Protein AF-A0A4S5CHT5-F1 (afdb_monomer_lite)

Secondary structure (DSSP, 8-state):
---HHHHHHHHHH-TTS-HHHHHHHHHHHHHT--HHHHHHHHHHHTTT-HHHHHHHHHHHHHHHHTT-GGGGHHHHHHHHHHHHHS-HHHHHHHHHHHHHHGGGS-HHHHHHHHHHHHT-S-HHHHHHHHHHHHHS--GGGHHHHHHHHHHH--HHHHHHHHHHS-HHHHHHHHHHHHHH---HHHHHHHHHHHHHH-GGGHHHHHHH-HHHHHHHHHHTTPPPP---TT-HHHHHHT-S-HHHHHHHHHHTT-HHHHHHHTTGGG----------

Structure (mmCIF, N/CA/C/O backbone):
data_AF-A0A4S5CHT5-F1
#
_entry.id   AF-A0A4S5CHT5-F1
#
loop_
_atom_site.group_PDB
_atom_site.id
_atom_site.type_symbol
_atom_site.label_atom_id
_atom_site.label_alt_id
_atom_site.label_comp_id
_atom_site.label_asym_id
_atom_site.label_entity_id
_atom_site.label_seq_id
_atom_site.pdbx_PDB_ins_code
_atom_site.Cartn_x
_atom_site.Cartn_y
_atom_site.Cartn_z
_atom_site.occupancy
_atom_site.B_iso_or_equiv
_atom_site.auth_seq_id
_atom_site.auth_comp_id
_atom_site.auth_asym_id
_atom_site.auth_atom_id
_atom_site.pdbx_PDB_model_num
ATOM 1 N N . MET A 1 1 ? -22.263 -9.270 38.860 1.00 54.34 1 MET A N 1
ATOM 2 C CA . MET A 1 1 ? -21.269 -9.683 37.845 1.00 54.34 1 MET A CA 1
ATOM 3 C C . MET A 1 1 ? -20.496 -8.426 37.485 1.00 54.34 1 MET A C 1
ATOM 5 O O . MET A 1 1 ? -21.146 -7.458 37.125 1.00 54.34 1 MET A O 1
ATOM 9 N N . VAL A 1 2 ? -19.182 -8.378 37.712 1.00 71.25 2 VAL A N 1
ATOM 10 C CA . VAL A 1 2 ? -18.379 -7.168 37.447 1.00 71.25 2 VAL A CA 1
ATOM 11 C C . VAL A 1 2 ? -18.286 -6.967 35.932 1.00 71.25 2 VAL A C 1
ATOM 13 O O . VAL A 1 2 ? -17.933 -7.920 35.232 1.00 71.25 2 VAL A O 1
ATOM 16 N N . ASP A 1 3 ? -18.619 -5.777 35.416 1.00 91.12 3 ASP A N 1
ATOM 17 C CA . ASP A 1 3 ? -18.364 -5.460 34.005 1.00 91.12 3 ASP A CA 1
ATOM 18 C C . ASP A 1 3 ? -16.841 -5.464 33.794 1.00 91.12 3 ASP A C 1
ATOM 20 O O . ASP A 1 3 ? -16.099 -4.683 34.392 1.00 91.12 3 ASP A O 1
ATOM 24 N N . LYS A 1 4 ? -16.363 -6.395 32.959 1.00 93.75 4 LYS A N 1
ATOM 25 C CA . LYS A 1 4 ? -14.933 -6.586 32.684 1.00 93.75 4 LYS A CA 1
ATOM 26 C C . LYS A 1 4 ? -14.280 -5.309 32.146 1.00 93.75 4 LYS A C 1
ATOM 28 O O . LYS A 1 4 ? -13.104 -5.079 32.406 1.00 93.75 4 LYS A O 1
ATOM 33 N N . ILE A 1 5 ? -15.026 -4.497 31.393 1.00 94.06 5 ILE A N 1
ATOM 34 C CA . ILE A 1 5 ? -14.533 -3.238 30.822 1.00 94.06 5 ILE A CA 1
ATOM 35 C C . ILE A 1 5 ? -14.349 -2.209 31.927 1.00 94.06 5 ILE A C 1
ATOM 37 O O . ILE A 1 5 ? -13.276 -1.625 32.034 1.00 94.06 5 ILE A O 1
ATOM 41 N N . GLU A 1 6 ? -15.365 -2.034 32.769 1.00 94.12 6 GLU A N 1
ATOM 42 C CA . GLU A 1 6 ? -15.324 -1.102 33.897 1.00 94.12 6 GLU A CA 1
ATOM 43 C C . GLU A 1 6 ? -14.165 -1.434 34.842 1.00 94.12 6 GLU A C 1
ATOM 45 O O . GLU A 1 6 ? -13.399 -0.554 35.222 1.00 94.12 6 GLU A O 1
ATOM 50 N N . PHE A 1 7 ? -13.947 -2.721 35.125 1.00 94.88 7 PHE A N 1
ATOM 51 C CA . PHE A 1 7 ? -12.808 -3.158 35.928 1.00 94.88 7 PHE A CA 1
ATOM 52 C C . PHE A 1 7 ? -11.454 -2.760 35.316 1.00 94.88 7 PHE A C 1
ATOM 54 O O . PHE A 1 7 ? -10.576 -2.271 36.026 1.00 94.88 7 PHE A O 1
ATOM 61 N N . ILE A 1 8 ? -11.271 -2.947 34.002 1.00 95.12 8 ILE A N 1
ATOM 62 C CA . ILE A 1 8 ? -10.028 -2.571 33.308 1.00 95.12 8 ILE A CA 1
ATOM 63 C C . ILE A 1 8 ? -9.811 -1.053 33.352 1.00 95.12 8 ILE A C 1
ATOM 65 O O . ILE A 1 8 ? -8.678 -0.610 33.551 1.00 95.12 8 ILE A O 1
ATOM 69 N N . LEU A 1 9 ? -10.873 -0.262 33.179 1.00 93.94 9 LEU A N 1
ATOM 70 C CA . LEU A 1 9 ? -10.801 1.199 33.235 1.00 93.94 9 LEU A CA 1
ATOM 71 C C . LEU A 1 9 ? -10.455 1.686 34.650 1.00 93.94 9 LEU A C 1
ATOM 73 O O . LEU A 1 9 ? -9.518 2.464 34.803 1.00 93.94 9 LEU A O 1
ATOM 77 N N . ASN A 1 10 ? -11.094 1.133 35.682 1.00 93.00 10 ASN A N 1
ATOM 78 C CA . ASN A 1 10 ? -10.791 1.466 37.077 1.00 93.00 10 ASN A CA 1
ATOM 79 C C . ASN A 1 10 ? -9.342 1.106 37.445 1.00 93.00 10 ASN A C 1
ATOM 81 O O . ASN A 1 10 ? -8.636 1.895 38.071 1.00 93.00 10 ASN A O 1
ATOM 85 N N . LEU A 1 11 ? -8.847 -0.056 36.997 1.00 91.62 11 LEU A N 1
ATOM 86 C CA . LEU A 1 11 ? -7.447 -0.440 37.203 1.00 91.62 11 LEU A CA 1
ATOM 87 C C . LEU A 1 11 ? -6.479 0.553 36.542 1.00 91.62 11 LEU A C 1
ATOM 89 O O . LEU A 1 11 ? -5.404 0.832 37.080 1.00 91.62 11 LEU A O 1
ATOM 93 N N . LEU A 1 12 ? -6.836 1.097 35.378 1.00 90.56 12 LEU A N 1
ATOM 94 C CA . LEU A 1 12 ? -6.019 2.084 34.677 1.00 90.56 12 LEU A CA 1
ATOM 95 C C . LEU A 1 12 ? -5.918 3.403 35.456 1.00 90.56 12 LEU A C 1
ATOM 97 O O . LEU A 1 12 ? -4.835 3.987 35.497 1.00 90.56 12 LEU A O 1
ATOM 101 N N . GLU A 1 13 ? -6.993 3.809 36.128 1.00 89.38 13 GLU A N 1
ATOM 102 C CA . GLU A 1 13 ? -7.079 5.041 36.925 1.00 89.38 13 GLU A CA 1
ATOM 103 C C . GLU A 1 13 ? -6.487 4.910 38.340 1.00 89.38 13 GLU A C 1
ATOM 105 O O . GLU A 1 13 ? -6.078 5.909 38.922 1.00 89.38 13 GLU A O 1
ATOM 110 N N . GLU A 1 14 ? -6.357 3.688 38.870 1.00 88.62 14 GLU A N 1
ATOM 111 C CA . GLU A 1 14 ? -5.890 3.426 40.242 1.00 88.62 14 GLU A CA 1
ATOM 112 C C . GLU A 1 14 ? -4.492 4.008 40.539 1.00 88.62 14 GLU A C 1
ATOM 114 O O . GLU A 1 14 ? -3.473 3.480 40.090 1.00 88.62 14 GLU A O 1
ATOM 119 N N . SER A 1 15 ? -4.398 5.085 41.314 1.00 83.94 15 SER A N 1
ATOM 120 C CA . SER A 1 15 ? -3.128 5.786 41.556 1.00 83.94 15 SER A CA 1
ATOM 121 C C . SER A 1 15 ? -2.139 4.994 42.418 1.00 83.94 15 SER A C 1
ATOM 123 O O . SER A 1 15 ? -0.944 5.289 42.403 1.00 83.94 15 SER A O 1
ATOM 125 N N . SER A 1 16 ? -2.610 3.960 43.122 1.00 83.44 16 SER A N 1
ATOM 126 C CA . SER A 1 16 ? -1.803 3.150 44.043 1.00 83.44 16 SER A CA 1
ATOM 127 C C . SER A 1 16 ? -0.738 2.281 43.355 1.00 83.44 16 SER A C 1
ATOM 129 O O . SER A 1 16 ? 0.187 1.809 44.015 1.00 83.44 16 SER A O 1
ATOM 131 N N . PHE A 1 17 ? -0.837 2.058 42.039 1.00 79.88 17 PHE A N 1
ATOM 132 C CA . PHE A 1 17 ? 0.124 1.254 41.275 1.00 79.88 17 PHE A CA 1
ATOM 133 C C . PHE A 1 17 ? 0.846 2.089 40.214 1.00 79.88 17 PHE A C 1
ATOM 135 O O . PHE A 1 17 ? 0.218 2.857 39.483 1.00 79.88 17 PHE A O 1
ATOM 142 N N . SER A 1 18 ? 2.156 1.867 40.049 1.00 84.56 18 SER A N 1
ATOM 143 C CA . SER A 1 18 ? 2.898 2.431 38.913 1.00 84.56 18 SER A CA 1
ATOM 144 C C . SER A 1 18 ? 2.400 1.850 37.584 1.00 84.56 18 SER A C 1
ATOM 146 O O . SER A 1 18 ? 1.857 0.742 37.530 1.00 84.56 18 SER A O 1
ATOM 148 N N . VAL A 1 19 ? 2.621 2.572 36.482 1.00 81.00 19 VAL A N 1
ATOM 149 C CA . VAL A 1 19 ? 2.243 2.107 35.137 1.00 81.00 19 VAL A CA 1
ATOM 150 C C . VAL A 1 19 ? 2.938 0.785 34.789 1.00 81.00 19 VAL A C 1
ATOM 152 O O . VAL A 1 19 ? 2.286 -0.107 34.239 1.00 81.00 19 VAL A O 1
ATOM 155 N N . GLU A 1 20 ? 4.219 0.610 35.147 1.00 83.25 20 GLU A N 1
ATOM 156 C CA . GLU A 1 20 ? 4.931 -0.652 34.899 1.00 83.25 20 GLU A CA 1
ATOM 157 C C . GLU A 1 20 ? 4.299 -1.811 35.669 1.00 83.25 20 GLU A C 1
ATOM 159 O O . GLU A 1 20 ? 4.135 -2.902 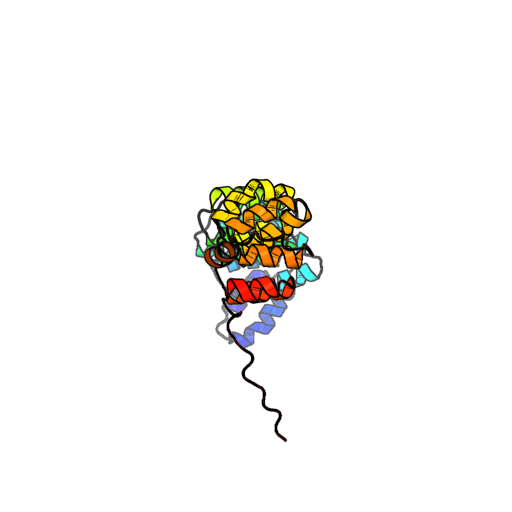35.123 1.00 83.25 20 GLU A O 1
ATOM 164 N N . SER A 1 21 ? 3.878 -1.554 36.909 1.00 88.00 21 SER A N 1
ATOM 165 C CA . SER A 1 21 ? 3.263 -2.558 37.778 1.00 88.00 21 SER A CA 1
ATOM 166 C C . SER A 1 21 ? 1.893 -3.005 37.259 1.00 88.00 21 SER A C 1
ATOM 168 O O . SER A 1 21 ? 1.540 -4.175 37.377 1.00 88.00 21 SER A O 1
ATOM 170 N N . LYS A 1 22 ? 1.130 -2.104 36.626 1.00 89.06 22 LYS A N 1
ATOM 171 C CA . LYS A 1 22 ? -0.179 -2.420 36.023 1.00 89.06 22 LYS A CA 1
ATOM 172 C C . LYS A 1 22 ? -0.075 -3.182 34.703 1.00 89.06 22 LYS A C 1
ATOM 174 O O . LYS A 1 22 ? -1.020 -3.872 34.318 1.00 89.06 22 LYS A O 1
ATOM 179 N N . ALA A 1 23 ? 1.033 -3.046 33.975 1.00 89.00 23 ALA A N 1
ATOM 180 C CA . ALA A 1 23 ? 1.145 -3.538 32.603 1.00 89.00 23 ALA A CA 1
ATOM 181 C C . ALA A 1 23 ? 0.881 -5.053 32.443 1.00 89.00 23 ALA A C 1
ATOM 183 O O . ALA A 1 23 ? 0.140 -5.409 31.520 1.00 89.00 23 ALA A O 1
ATOM 184 N N . PRO A 1 24 ? 1.407 -5.954 33.301 1.00 93.50 24 PRO A N 1
ATOM 185 C CA . PRO A 1 24 ? 1.115 -7.386 33.207 1.00 93.50 24 PRO A CA 1
ATOM 186 C C . PRO A 1 24 ? -0.367 -7.698 33.432 1.00 93.50 24 PRO A C 1
ATOM 188 O O . PRO A 1 24 ? -0.948 -8.476 32.676 1.00 93.50 24 PRO A O 1
ATOM 191 N N . PHE A 1 25 ? -0.995 -7.041 34.412 1.00 94.06 25 PHE A N 1
ATOM 192 C CA . PHE A 1 25 ? -2.414 -7.219 34.721 1.00 94.06 25 PHE A CA 1
ATOM 193 C C . PHE A 1 25 ? -3.301 -6.754 33.569 1.00 94.06 25 PHE A C 1
ATOM 195 O O . PHE A 1 25 ? -4.159 -7.506 33.117 1.00 94.06 25 PHE A O 1
ATOM 202 N N . LEU A 1 26 ? -3.055 -5.555 33.032 1.00 95.06 26 LEU A N 1
ATOM 203 C CA . LEU A 1 26 ? -3.811 -5.032 31.892 1.00 95.06 26 LEU A CA 1
ATOM 204 C C . LEU A 1 26 ? -3.701 -5.958 30.678 1.00 95.06 26 LEU A C 1
ATOM 206 O O . LEU A 1 26 ? -4.714 -6.278 30.062 1.00 95.06 26 LEU A O 1
ATOM 210 N N . ARG A 1 27 ? -2.495 -6.447 30.360 1.00 95.25 27 ARG A N 1
ATOM 211 C CA . ARG A 1 27 ? -2.297 -7.414 29.268 1.00 95.25 27 ARG A CA 1
ATOM 212 C C . ARG A 1 27 ? -3.063 -8.711 29.506 1.00 95.25 27 ARG A C 1
ATOM 214 O O . ARG A 1 27 ? -3.693 -9.199 28.574 1.00 95.25 27 ARG A O 1
ATOM 221 N N . ALA A 1 28 ? -3.031 -9.249 30.723 1.00 96.31 28 ALA A N 1
ATOM 222 C CA . ALA A 1 28 ? -3.744 -10.476 31.066 1.00 96.31 28 ALA A CA 1
ATOM 223 C C . ALA A 1 28 ? -5.267 -10.297 30.971 1.00 96.31 28 ALA A C 1
ATOM 225 O O . ALA A 1 28 ? -5.944 -11.107 30.340 1.00 96.31 28 ALA A O 1
ATOM 226 N N . PHE A 1 29 ? -5.809 -9.211 31.531 1.00 97.38 29 PHE A N 1
ATOM 227 C CA . PHE A 1 29 ? -7.247 -8.949 31.507 1.00 97.38 29 PHE A CA 1
ATOM 228 C C . PHE A 1 29 ? -7.763 -8.662 30.099 1.00 97.38 29 PHE A C 1
ATOM 230 O O . PHE A 1 29 ? -8.763 -9.254 29.702 1.00 97.38 29 PHE A O 1
ATOM 237 N N . ILE A 1 30 ? -7.058 -7.836 29.317 1.00 97.69 30 ILE A N 1
ATOM 238 C CA . ILE A 1 30 ? -7.378 -7.602 27.899 1.00 97.69 30 ILE A CA 1
ATOM 239 C C . ILE A 1 30 ? -7.248 -8.912 27.106 1.00 97.69 30 ILE A C 1
ATOM 241 O O . ILE A 1 30 ? -8.100 -9.225 26.279 1.00 97.69 30 ILE A O 1
ATOM 245 N N . GLY A 1 31 ? -6.225 -9.719 27.400 1.00 96.56 31 GLY A N 1
ATOM 246 C CA . GLY A 1 31 ? -6.009 -11.040 26.809 1.00 96.56 31 GLY A CA 1
ATOM 247 C C . GLY A 1 31 ? -7.161 -12.024 27.031 1.00 96.56 31 GLY A C 1
ATOM 248 O O . GLY A 1 31 ? -7.417 -12.868 26.177 1.00 96.56 31 GLY A O 1
ATOM 249 N N . ALA A 1 32 ? -7.893 -11.889 28.136 1.00 96.31 32 ALA A N 1
ATOM 250 C CA . ALA A 1 32 ? -9.031 -12.738 28.482 1.00 96.31 32 ALA A CA 1
ATOM 251 C C . ALA A 1 32 ? -10.385 -12.228 27.942 1.00 96.31 32 ALA A C 1
ATOM 253 O O . ALA A 1 32 ? -11.423 -12.851 28.193 1.00 96.31 32 ALA A O 1
ATOM 254 N N . LEU A 1 33 ? -10.413 -11.090 27.239 1.00 97.19 33 LEU A N 1
ATOM 255 C CA . LEU A 1 33 ? -11.640 -10.567 26.644 1.00 97.19 33 LEU A CA 1
ATOM 256 C C . LEU A 1 33 ? -12.025 -11.349 25.383 1.00 97.19 33 LEU A C 1
ATOM 258 O O . LEU A 1 33 ? -11.188 -11.688 24.543 1.00 97.19 33 LEU A O 1
ATOM 262 N N . ASP A 1 34 ? -13.329 -11.578 25.234 1.00 95.50 34 ASP A N 1
ATOM 263 C CA . ASP A 1 34 ? -13.926 -11.979 23.961 1.00 95.50 34 ASP A CA 1
ATOM 264 C C . ASP A 1 34 ? -13.895 -10.819 22.943 1.00 95.50 34 ASP A C 1
ATOM 266 O O . ASP A 1 34 ? -13.576 -9.669 23.275 1.00 95.50 34 ASP A O 1
ATOM 270 N N . ALA A 1 35 ? -14.237 -11.110 21.685 1.00 95.81 35 ALA A N 1
ATOM 271 C CA . ALA A 1 35 ? -14.222 -10.118 20.612 1.00 95.81 35 ALA A CA 1
ATOM 272 C C . ALA A 1 35 ? -15.181 -8.940 20.871 1.00 95.81 35 ALA A C 1
ATOM 274 O O . ALA A 1 35 ? -14.851 -7.800 20.542 1.00 95.81 35 ALA A O 1
ATOM 275 N N . SER A 1 36 ? -16.332 -9.180 21.507 1.00 95.94 36 SER A N 1
ATOM 276 C CA . SER A 1 36 ? -17.335 -8.145 21.795 1.00 95.94 36 SER A CA 1
ATOM 277 C C . SER A 1 36 ? -16.817 -7.134 22.821 1.00 95.94 36 SER A C 1
ATOM 279 O O . SER A 1 36 ? -16.828 -5.923 22.585 1.00 95.94 36 SER A O 1
ATOM 281 N N . ASN A 1 37 ? -16.277 -7.620 23.938 1.00 96.88 37 ASN A N 1
ATOM 282 C CA . ASN A 1 37 ? -15.711 -6.780 24.986 1.00 96.88 37 ASN A CA 1
ATOM 283 C C . ASN A 1 37 ? -14.419 -6.092 24.531 1.00 96.88 37 ASN A C 1
ATOM 285 O O . ASN A 1 37 ? -14.240 -4.906 24.804 1.00 96.88 37 ASN A O 1
ATOM 289 N N . THR A 1 38 ? -13.573 -6.788 23.764 1.00 97.50 38 THR A N 1
ATOM 290 C CA . THR A 1 38 ? -12.404 -6.187 23.100 1.00 97.50 38 THR A CA 1
ATOM 291 C C . THR A 1 38 ? -12.827 -5.021 22.199 1.00 97.50 38 THR A C 1
ATOM 293 O O . THR A 1 38 ? -12.245 -3.940 22.270 1.00 97.50 38 THR A O 1
ATOM 296 N N . SER A 1 39 ? -13.889 -5.201 21.406 1.00 97.44 39 SER A N 1
ATOM 297 C CA . SER A 1 39 ? -14.419 -4.169 20.505 1.00 97.44 39 SER A CA 1
ATOM 298 C C . SER A 1 39 ? -14.954 -2.950 21.256 1.00 97.44 39 SER A C 1
ATOM 300 O O . SER A 1 39 ? -14.611 -1.816 20.922 1.00 97.44 39 SER A O 1
ATOM 302 N N . ARG A 1 40 ? -15.766 -3.169 22.299 1.00 96.62 40 ARG A N 1
ATOM 303 C CA . ARG A 1 40 ? -16.300 -2.095 23.156 1.00 96.62 40 ARG A CA 1
ATOM 304 C C . ARG A 1 40 ? -15.174 -1.295 23.815 1.00 96.62 40 ARG A C 1
ATOM 306 O O . ARG A 1 40 ? -15.198 -0.065 23.779 1.00 96.62 40 ARG A O 1
ATOM 313 N N . LEU A 1 41 ? -14.181 -1.987 24.374 1.00 96.81 41 LEU A N 1
ATOM 314 C CA . LEU A 1 41 ? -13.040 -1.351 25.026 1.00 96.81 41 LEU A CA 1
ATOM 315 C C . LEU A 1 41 ? -12.187 -0.563 24.018 1.00 96.81 41 LEU A C 1
ATOM 317 O O . LEU A 1 41 ? -11.766 0.555 24.322 1.00 96.81 41 LEU A O 1
ATOM 321 N N . LEU A 1 42 ? -11.988 -1.085 22.799 1.00 97.62 42 LEU A N 1
ATOM 322 C CA . LEU A 1 42 ? -11.256 -0.361 21.758 1.00 97.62 42 LEU A CA 1
ATOM 323 C C . LEU A 1 42 ? -11.957 0.944 21.394 1.00 97.62 42 LEU A C 1
ATOM 325 O O . LEU A 1 42 ? -11.309 1.988 21.392 1.00 97.62 42 LEU A O 1
ATOM 329 N N . ILE A 1 43 ? -13.268 0.894 21.133 1.00 97.00 43 ILE A N 1
ATOM 330 C CA . ILE A 1 43 ? -14.078 2.074 20.793 1.00 97.00 43 ILE A CA 1
ATOM 331 C C . ILE A 1 43 ? -13.947 3.142 21.878 1.00 97.00 43 ILE A C 1
ATOM 333 O O . ILE A 1 43 ? -13.705 4.305 21.559 1.00 97.00 43 ILE A O 1
ATOM 337 N N . HIS A 1 44 ? -14.034 2.746 23.151 1.00 94.62 44 HIS A N 1
ATOM 338 C CA . HIS A 1 44 ? -13.807 3.662 24.264 1.00 94.62 44 HIS A CA 1
ATOM 339 C C . HIS A 1 44 ? -12.395 4.269 24.207 1.00 94.62 44 HIS A C 1
ATOM 341 O O . HIS A 1 44 ? -12.239 5.484 24.292 1.00 94.62 44 HIS A O 1
ATOM 347 N N . SER A 1 45 ? -11.355 3.465 23.979 1.00 95.50 45 SER A N 1
ATOM 348 C CA . SER A 1 45 ? -9.965 3.943 23.985 1.00 95.50 45 SER A CA 1
ATOM 349 C C . SER A 1 45 ? -9.606 4.931 22.861 1.00 95.50 45 SER A C 1
ATOM 351 O O . SER A 1 45 ? -8.647 5.692 23.019 1.00 95.50 45 SER A O 1
ATOM 353 N N . ILE A 1 46 ? -10.354 4.965 21.743 1.00 96.06 46 ILE A N 1
ATOM 354 C CA . ILE A 1 46 ? -10.028 5.794 20.564 1.00 96.06 46 ILE A CA 1
ATOM 355 C C . ILE A 1 46 ? -9.831 7.270 20.934 1.00 96.06 46 ILE A C 1
ATOM 357 O O . ILE A 1 46 ? -8.866 7.885 20.477 1.00 96.06 46 ILE A O 1
ATOM 361 N N . SER A 1 47 ? -10.698 7.814 21.789 1.00 91.50 47 SER A N 1
ATOM 362 C CA . SER A 1 47 ? -10.676 9.233 22.169 1.00 91.50 47 SER A CA 1
ATOM 363 C C . SER A 1 47 ? -9.959 9.524 23.490 1.00 91.50 47 SER A C 1
ATOM 365 O O . SER A 1 47 ? -9.797 10.693 23.823 1.00 91.50 47 SER A O 1
ATOM 367 N N . HIS A 1 48 ? -9.540 8.499 24.241 1.00 89.12 48 HIS A N 1
ATOM 368 C CA . HIS A 1 48 ? -9.171 8.671 25.652 1.00 89.12 48 HIS A CA 1
ATOM 369 C C . HIS A 1 48 ? -7.741 8.244 25.979 1.00 89.12 48 HIS A C 1
ATOM 371 O O . HIS A 1 48 ? -7.059 8.942 26.724 1.00 89.12 48 HIS A O 1
ATOM 377 N N . ASN A 1 49 ? -7.265 7.105 25.460 1.00 91.19 49 ASN A N 1
ATOM 378 C CA . ASN A 1 49 ? -6.020 6.526 25.966 1.00 91.19 49 ASN A CA 1
ATOM 379 C C . ASN A 1 49 ? -5.242 5.739 24.898 1.00 91.19 49 ASN A C 1
ATOM 381 O O . ASN A 1 49 ? -5.656 4.660 24.473 1.00 91.19 49 ASN A O 1
ATOM 385 N N . LEU A 1 50 ? -4.085 6.280 24.490 1.00 92.06 50 LEU A N 1
ATOM 386 C CA . LEU A 1 50 ? -3.188 5.659 23.506 1.00 92.06 50 LEU A CA 1
ATOM 387 C C . LEU A 1 50 ? -2.592 4.339 24.016 1.00 92.06 50 LEU A C 1
ATOM 389 O O . LEU A 1 50 ? -2.584 3.359 23.280 1.00 92.06 50 LEU A O 1
ATOM 393 N N . TYR A 1 51 ? -2.140 4.295 25.270 1.00 91.94 51 TYR A N 1
ATOM 394 C CA . TYR A 1 51 ? -1.514 3.101 25.842 1.00 91.94 51 TYR A CA 1
ATOM 395 C C . TYR A 1 51 ? -2.485 1.916 25.884 1.00 91.94 51 TYR A C 1
ATOM 397 O O . TYR A 1 51 ? -2.158 0.814 25.446 1.00 91.94 51 TYR A O 1
ATOM 405 N N . LEU A 1 52 ? -3.712 2.157 26.351 1.00 94.44 52 LEU A N 1
ATOM 406 C CA . LEU A 1 52 ? -4.775 1.160 26.369 1.00 94.44 52 LEU A CA 1
ATOM 407 C C . LEU A 1 52 ? -5.099 0.676 24.949 1.00 94.44 52 LEU A C 1
ATOM 409 O O . LEU A 1 52 ? -5.189 -0.528 24.715 1.00 94.44 52 LEU A O 1
ATOM 413 N N . ARG A 1 53 ? -5.214 1.602 23.990 1.00 95.88 53 ARG A N 1
ATOM 414 C CA . ARG A 1 53 ? -5.452 1.275 22.581 1.00 95.88 53 ARG A CA 1
ATOM 415 C C . ARG A 1 53 ? -4.364 0.367 22.005 1.00 95.88 53 ARG A C 1
ATOM 417 O O . ARG A 1 53 ? -4.693 -0.594 21.316 1.00 95.88 53 ARG A O 1
ATOM 424 N N . ASP A 1 54 ? -3.096 0.625 22.312 1.00 94.94 54 ASP A N 1
ATOM 425 C CA . ASP A 1 54 ? -1.982 -0.202 21.840 1.00 94.94 54 ASP A CA 1
ATOM 426 C C . ASP A 1 54 ? -2.043 -1.628 22.403 1.00 94.94 54 ASP A C 1
ATOM 428 O O . ASP A 1 54 ? -1.812 -2.593 21.672 1.00 94.94 54 ASP A O 1
ATOM 432 N N . LEU A 1 55 ? -2.405 -1.790 23.681 1.00 95.75 55 LEU A N 1
ATOM 433 C CA . LEU A 1 55 ? -2.602 -3.115 24.278 1.00 95.75 55 LEU A CA 1
ATOM 434 C C . LEU A 1 55 ? -3.750 -3.881 23.606 1.00 95.75 55 LEU A C 1
ATOM 436 O O . LEU A 1 55 ? -3.625 -5.080 23.355 1.00 95.75 55 LEU A O 1
ATOM 440 N N . ILE A 1 56 ? -4.847 -3.193 23.289 1.00 97.38 56 ILE A N 1
ATOM 441 C CA . ILE A 1 56 ? -6.016 -3.800 22.643 1.00 97.38 56 ILE A CA 1
ATOM 442 C C . ILE A 1 56 ? -5.715 -4.169 21.189 1.00 97.38 56 ILE A C 1
ATOM 444 O O . ILE A 1 56 ? -6.043 -5.276 20.768 1.00 97.38 56 ILE A O 1
ATOM 448 N N . ASN A 1 57 ? -5.043 -3.294 20.436 1.00 97.06 57 ASN A N 1
ATOM 449 C CA . ASN A 1 57 ? -4.624 -3.590 19.064 1.00 97.06 57 ASN A CA 1
ATOM 450 C C . ASN A 1 57 ? -3.726 -4.839 19.021 1.00 97.06 57 ASN A C 1
ATOM 452 O O . ASN A 1 57 ? -3.944 -5.706 18.183 1.00 97.06 57 ASN A O 1
ATOM 456 N N . ARG A 1 58 ? -2.792 -5.000 19.973 1.00 96.19 58 ARG A N 1
ATOM 457 C CA . ARG A 1 58 ? -1.975 -6.226 20.079 1.00 96.19 58 ARG A CA 1
ATOM 458 C C . ARG A 1 58 ? -2.815 -7.474 20.339 1.00 96.19 58 ARG A C 1
ATOM 460 O O . ARG A 1 58 ? -2.542 -8.520 19.762 1.00 96.19 58 ARG A O 1
ATOM 467 N N . LYS A 1 59 ? -3.838 -7.391 21.197 1.00 96.00 59 LYS A N 1
ATOM 468 C CA . LYS A 1 59 ? -4.771 -8.512 21.408 1.00 96.00 59 LYS A CA 1
ATOM 469 C C . LYS A 1 59 ? -5.495 -8.878 20.114 1.00 96.00 59 LYS A C 1
ATOM 471 O O . LYS A 1 59 ? -5.542 -10.052 19.769 1.00 96.00 59 LYS A O 1
ATOM 476 N N . ILE A 1 60 ? -5.984 -7.883 19.382 1.00 97.38 60 ILE A N 1
ATOM 477 C CA . ILE A 1 60 ? -6.627 -8.090 18.081 1.00 97.38 60 ILE A CA 1
ATOM 478 C C . ILE A 1 60 ? -5.667 -8.770 17.096 1.00 97.38 60 ILE A C 1
ATOM 480 O O . ILE A 1 60 ? -6.066 -9.717 16.429 1.00 97.38 60 ILE A O 1
ATOM 484 N N . GLU A 1 61 ? -4.396 -8.362 17.034 1.00 95.88 61 GLU A N 1
ATOM 485 C CA . GLU A 1 61 ? -3.395 -9.045 16.201 1.00 95.88 61 GLU A CA 1
ATOM 486 C C . GLU A 1 61 ? -3.221 -10.521 16.583 1.00 95.88 61 GLU A C 1
ATOM 488 O O . GLU A 1 61 ? -3.109 -11.371 15.698 1.00 95.88 61 GLU A O 1
ATOM 493 N N . PHE A 1 62 ? -3.197 -10.845 17.881 1.00 96.00 62 PHE A N 1
ATOM 494 C CA . PHE A 1 62 ? -3.156 -12.237 18.339 1.00 96.00 62 PHE A CA 1
ATOM 495 C C . PHE A 1 62 ? -4.415 -13.004 17.923 1.00 96.00 62 PHE A C 1
ATOM 497 O O . PHE A 1 62 ? -4.305 -14.103 17.392 1.00 96.00 62 PHE A O 1
ATOM 504 N N . ASP A 1 63 ? -5.600 -12.412 18.074 1.00 96.69 63 ASP A N 1
ATOM 505 C CA . ASP A 1 63 ? -6.850 -13.047 17.651 1.00 96.69 63 ASP A CA 1
ATOM 506 C C . ASP A 1 63 ? -6.908 -13.280 16.137 1.00 96.69 63 ASP A C 1
ATOM 508 O O . ASP A 1 63 ? -7.382 -14.324 15.691 1.00 96.69 63 ASP A O 1
ATOM 512 N N . ILE A 1 64 ? -6.400 -12.344 15.333 1.00 95.88 64 ILE A N 1
ATOM 513 C CA . ILE A 1 64 ? -6.295 -12.509 13.879 1.00 95.88 64 ILE A CA 1
ATOM 514 C C . ILE A 1 64 ? -5.367 -13.676 13.539 1.00 95.88 64 ILE A C 1
ATOM 516 O O . ILE A 1 64 ? -5.728 -14.507 12.705 1.00 95.88 64 ILE A O 1
ATOM 520 N N . LYS A 1 65 ? -4.207 -13.774 14.202 1.00 95.50 65 LYS A N 1
ATOM 521 C CA . LYS A 1 65 ? -3.271 -14.898 14.027 1.00 95.50 65 LYS A CA 1
ATOM 522 C C . LYS A 1 65 ? -3.893 -16.240 14.423 1.00 95.50 65 LYS A C 1
ATOM 524 O O . LYS A 1 65 ? -3.607 -17.242 13.779 1.00 95.50 65 LYS A O 1
ATOM 529 N N . ASP A 1 66 ? -4.796 -16.239 15.401 1.00 95.38 66 ASP A N 1
ATOM 530 C CA . ASP A 1 66 ? -5.595 -17.401 15.808 1.00 95.38 66 ASP A CA 1
ATOM 531 C C . ASP A 1 66 ? -6.792 -17.696 14.872 1.00 95.38 66 ASP A C 1
ATOM 533 O O . ASP A 1 66 ? -7.629 -18.545 15.184 1.00 95.38 66 ASP A O 1
ATOM 537 N N . GLY A 1 67 ? -6.941 -16.979 13.752 1.00 93.75 67 GLY A N 1
ATOM 538 C CA . GLY A 1 67 ? -8.037 -17.179 12.796 1.00 93.75 67 GLY A CA 1
ATOM 539 C C . GLY A 1 67 ? -9.377 -16.558 13.209 1.00 93.75 67 GLY A C 1
ATOM 540 O O . GLY A 1 67 ? -10.406 -16.847 12.600 1.00 93.75 67 GLY A O 1
ATOM 541 N N . LYS A 1 68 ? -9.399 -15.681 14.220 1.00 94.44 68 LYS A N 1
ATOM 542 C CA . LYS A 1 68 ? -10.618 -15.045 14.758 1.00 94.44 68 LYS A CA 1
ATOM 543 C C . LYS A 1 68 ? -10.909 -13.663 14.156 1.00 94.44 68 LYS A C 1
ATOM 545 O O . LYS A 1 68 ? -11.801 -12.966 14.634 1.00 94.44 68 LYS A O 1
ATOM 550 N N . GLY A 1 69 ? -10.188 -13.251 13.112 1.00 90.81 69 GLY A N 1
ATOM 551 C CA . GLY A 1 69 ? -10.283 -11.900 12.540 1.00 90.81 69 GLY A CA 1
ATOM 552 C C . GLY A 1 69 ? -11.692 -11.485 12.096 1.00 90.81 69 GLY A C 1
ATOM 553 O O . GLY A 1 69 ? -12.123 -10.369 12.377 1.00 90.81 69 GLY A O 1
ATOM 554 N N . LEU A 1 70 ? -12.469 -12.415 11.525 1.00 92.81 70 LEU A N 1
ATOM 555 C CA . LEU A 1 70 ? -13.848 -12.160 11.081 1.00 92.81 70 LEU A CA 1
ATOM 556 C C . LEU A 1 70 ? -14.807 -11.751 12.213 1.00 92.81 70 LEU A C 1
ATOM 558 O O . LEU A 1 70 ? -15.856 -11.167 11.941 1.00 92.81 70 LEU A O 1
ATOM 562 N N . LEU A 1 71 ? -14.461 -12.016 13.478 1.00 95.88 71 LEU A N 1
ATOM 563 C CA . LEU A 1 71 ? -15.258 -11.573 14.628 1.00 95.88 71 LEU A CA 1
ATOM 564 C C . LEU A 1 71 ? -15.243 -10.044 14.807 1.00 95.88 71 LEU A C 1
ATOM 566 O O . LEU A 1 71 ? -16.067 -9.512 15.549 1.00 95.88 71 LEU A O 1
ATOM 570 N N . TYR A 1 72 ? -14.336 -9.335 14.127 1.00 97.44 72 TYR A N 1
ATOM 571 C CA . TYR A 1 72 ? -14.145 -7.890 14.246 1.00 97.44 72 TYR A CA 1
ATOM 572 C C . TYR A 1 72 ? -14.720 -7.067 13.079 1.00 97.44 72 TYR A C 1
ATOM 574 O O . TYR A 1 72 ? -14.465 -5.868 12.993 1.00 97.44 72 TYR A O 1
ATOM 582 N N . GLU A 1 73 ? -15.543 -7.657 12.208 1.00 96.88 73 GLU A N 1
ATOM 583 C CA . GLU A 1 73 ? -16.211 -6.939 11.103 1.00 96.88 73 GLU A CA 1
ATOM 584 C C . GLU A 1 73 ? -17.064 -5.749 11.570 1.00 96.88 73 GLU A C 1
ATOM 586 O O . GLU A 1 73 ? -16.983 -4.636 11.039 1.00 96.88 73 GLU A O 1
ATOM 591 N N . ASP A 1 74 ? -17.868 -5.966 12.612 1.00 97.06 74 ASP A N 1
ATOM 592 C CA . ASP A 1 74 ? -18.705 -4.917 13.197 1.00 97.06 74 ASP A CA 1
ATOM 593 C C . ASP A 1 74 ? -17.848 -3.807 13.832 1.00 97.06 74 ASP A C 1
ATOM 595 O O . ASP A 1 74 ? -18.128 -2.616 13.676 1.00 97.06 74 ASP A O 1
ATOM 599 N N . LEU A 1 75 ? -16.735 -4.180 14.474 1.00 98.00 75 LEU A N 1
ATOM 600 C CA . LEU A 1 75 ? -15.767 -3.220 15.001 1.00 98.00 75 LEU A CA 1
ATOM 601 C C . LEU A 1 75 ? -15.147 -2.378 13.882 1.00 98.00 75 LEU A C 1
ATOM 603 O O . LEU A 1 75 ? -15.084 -1.157 14.016 1.00 98.00 75 LEU A O 1
ATOM 607 N N . ALA A 1 76 ? -14.724 -2.993 12.776 1.00 97.94 76 ALA A N 1
ATOM 608 C CA . ALA A 1 76 ? -14.166 -2.274 11.633 1.00 97.94 76 ALA A CA 1
ATOM 609 C C . ALA A 1 76 ? -15.166 -1.260 11.059 1.00 97.94 76 ALA A C 1
ATOM 611 O O . ALA A 1 76 ? -14.806 -0.109 10.803 1.00 97.94 76 ALA A O 1
ATOM 612 N N . SER A 1 77 ? -16.438 -1.648 10.950 1.00 97.25 77 SER A N 1
ATOM 613 C CA . SER A 1 77 ? -17.522 -0.763 10.509 1.00 97.25 77 SER A CA 1
ATOM 614 C C . SER A 1 77 ? -17.711 0.432 11.453 1.00 97.25 77 SER A C 1
ATOM 616 O O . SER A 1 77 ? -17.815 1.578 11.003 1.00 97.25 77 SER A O 1
ATOM 618 N N . LYS A 1 78 ? -17.676 0.197 12.770 1.00 98.00 78 LYS A N 1
ATOM 619 C CA . LYS A 1 78 ? -17.759 1.253 13.793 1.00 98.00 78 LYS A CA 1
ATOM 620 C C . LYS A 1 78 ? -16.547 2.185 13.767 1.00 98.00 78 LYS A C 1
ATOM 622 O O . LYS A 1 78 ? -16.718 3.400 13.815 1.00 98.00 78 LYS A O 1
ATOM 627 N N . LEU A 1 79 ? -15.334 1.649 13.636 1.00 98.31 79 LEU A N 1
ATOM 628 C CA . LEU A 1 79 ? -14.108 2.447 13.514 1.00 98.31 79 LEU A CA 1
ATOM 629 C C . LEU A 1 79 ? -14.114 3.302 12.244 1.00 98.31 79 LEU A C 1
ATOM 631 O O . LEU A 1 79 ? -13.751 4.476 12.299 1.00 98.31 79 LEU A O 1
ATOM 635 N N . LEU A 1 80 ? -14.572 2.751 11.117 1.00 98.12 80 LEU A N 1
ATOM 636 C CA . LEU A 1 80 ? -14.727 3.505 9.876 1.00 98.12 80 LEU A CA 1
ATOM 637 C C . LEU A 1 80 ? -15.754 4.634 10.034 1.00 98.12 80 LEU A C 1
ATOM 639 O O . LEU A 1 80 ? -15.521 5.745 9.558 1.00 98.12 80 LEU A O 1
ATOM 643 N N . HIS A 1 81 ? -16.869 4.383 10.725 1.00 97.94 81 HIS A N 1
ATOM 644 C CA . HIS A 1 81 ? -17.842 5.428 11.039 1.00 97.94 81 HIS A CA 1
ATOM 645 C C . HIS A 1 81 ? -17.225 6.540 11.901 1.00 97.94 81 HIS A C 1
ATOM 647 O O . HIS A 1 81 ? -17.345 7.711 11.547 1.00 97.94 81 HIS A O 1
ATOM 653 N N . ILE A 1 82 ? -16.492 6.187 12.965 1.00 97.69 82 ILE A N 1
ATOM 654 C CA . ILE A 1 82 ? -15.770 7.155 13.809 1.00 97.69 82 ILE A CA 1
ATOM 655 C C . ILE A 1 82 ? -14.790 7.978 12.963 1.00 97.69 82 ILE A C 1
ATOM 657 O O . ILE A 1 82 ? -14.746 9.201 13.095 1.00 97.69 82 ILE A O 1
ATOM 661 N N . ALA A 1 83 ? -14.042 7.338 12.060 1.00 97.38 83 ALA A N 1
ATOM 662 C CA . ALA A 1 83 ? -13.101 8.023 11.178 1.00 97.38 83 ALA A CA 1
ATOM 663 C C . ALA A 1 83 ? -13.776 9.026 10.226 1.00 97.38 83 ALA A C 1
ATOM 665 O O . ALA A 1 83 ? -13.185 10.063 9.923 1.00 97.38 83 ALA A O 1
ATOM 666 N N . LYS A 1 84 ? -15.009 8.744 9.786 1.00 96.50 84 LYS A N 1
ATOM 667 C CA . LYS A 1 84 ? -15.801 9.613 8.899 1.00 96.50 84 LYS A CA 1
ATOM 668 C C . LYS A 1 84 ? -16.378 10.838 9.608 1.00 96.50 84 LYS A C 1
ATOM 670 O O . LYS A 1 84 ? -16.472 11.895 8.995 1.00 96.50 84 LYS A O 1
ATOM 675 N N . THR A 1 85 ? -16.793 10.699 10.866 1.00 96.69 85 THR A N 1
ATOM 676 C CA . THR A 1 85 ? -17.595 11.722 11.564 1.00 96.69 85 THR A CA 1
ATOM 677 C C . THR A 1 85 ? -16.816 12.532 12.597 1.00 96.69 85 THR A C 1
ATOM 679 O O . THR A 1 85 ? -17.290 13.572 13.051 1.00 96.69 85 THR A O 1
ATOM 682 N N . SER A 1 86 ? -15.615 12.088 12.973 1.00 96.31 86 SER A N 1
ATOM 683 C CA . SER A 1 86 ? -14.844 12.706 14.054 1.00 96.31 86 SER A CA 1
ATOM 684 C C . SER A 1 86 ? -13.817 13.734 13.573 1.00 96.31 86 SER A C 1
ATOM 686 O O . SER A 1 86 ? -13.401 13.777 12.413 1.00 96.31 86 SER A O 1
ATOM 688 N N . LYS A 1 87 ? -13.331 14.551 14.518 1.00 95.25 87 LYS A N 1
ATOM 689 C CA . LYS A 1 87 ? -12.184 15.446 14.301 1.00 95.25 87 LYS A CA 1
ATOM 690 C C . LYS A 1 87 ? -10.925 14.648 13.942 1.00 95.25 87 LYS A C 1
ATOM 692 O O . LYS A 1 87 ? -10.790 13.480 14.301 1.00 95.25 87 LYS A O 1
ATOM 697 N N . TYR A 1 88 ? -9.975 15.313 13.283 1.00 93.88 88 TYR A N 1
ATOM 698 C CA . TYR A 1 88 ? -8.772 14.693 12.713 1.00 93.88 88 TYR A CA 1
ATOM 699 C C . TYR A 1 88 ? -8.020 13.742 13.664 1.00 93.88 88 TYR A C 1
ATOM 701 O O . TYR A 1 88 ? -7.712 12.624 13.266 1.00 93.88 88 TYR A O 1
ATOM 709 N N . SER A 1 89 ? -7.761 14.138 14.914 1.00 93.81 89 SER A N 1
ATOM 710 C CA . SER A 1 89 ? -7.002 13.324 15.881 1.00 93.81 89 SER A CA 1
ATOM 711 C C . SER A 1 89 ? -7.690 11.999 16.238 1.00 93.81 89 SER A C 1
ATOM 713 O O . SER A 1 89 ? -7.053 10.943 16.282 1.00 93.81 89 SER A O 1
ATOM 715 N N . VAL A 1 90 ? -9.004 12.047 16.455 1.00 96.44 90 VAL A N 1
ATOM 716 C CA . VAL A 1 90 ? -9.844 10.880 16.758 1.00 96.44 90 VAL A CA 1
ATOM 717 C C . VAL A 1 90 ? -9.974 9.998 15.519 1.00 96.44 90 VAL A C 1
ATOM 719 O O . VAL A 1 90 ? -9.802 8.784 15.605 1.00 96.44 90 VAL A O 1
ATOM 722 N N . ALA A 1 91 ? -10.188 10.607 14.349 1.00 96.69 91 ALA A N 1
ATOM 723 C CA . ALA A 1 91 ? -10.259 9.883 13.088 1.00 96.69 91 ALA A CA 1
ATOM 724 C C . ALA A 1 91 ? -8.951 9.135 12.790 1.00 96.69 91 ALA A C 1
ATOM 726 O O . ALA A 1 91 ? -8.978 7.950 12.470 1.00 96.69 91 ALA A O 1
ATOM 727 N N . LEU A 1 92 ? -7.800 9.786 12.976 1.00 95.12 92 LEU A N 1
ATOM 728 C CA . LEU A 1 92 ? -6.495 9.153 12.804 1.00 95.12 92 LEU A CA 1
ATOM 729 C C . LEU A 1 92 ? -6.292 7.985 13.780 1.00 95.12 92 LEU A C 1
ATOM 731 O O . LEU A 1 92 ? -5.799 6.934 13.380 1.00 95.12 92 LEU A O 1
ATOM 735 N N . SER A 1 93 ? -6.718 8.140 15.036 1.00 96.00 93 SER A N 1
ATOM 736 C CA . SER A 1 93 ? -6.658 7.066 16.036 1.00 96.00 93 SER A CA 1
ATOM 737 C C . SER A 1 93 ? -7.501 5.853 15.627 1.00 96.00 93 SER A C 1
ATOM 739 O O . SER A 1 93 ? -7.021 4.722 15.703 1.00 96.00 93 SER A O 1
ATOM 741 N N . ALA A 1 94 ? -8.719 6.080 15.123 1.00 97.56 94 ALA A N 1
ATOM 742 C CA . ALA A 1 94 ? -9.574 5.018 14.598 1.00 97.56 94 ALA A CA 1
ATOM 743 C C . ALA A 1 94 ? -8.944 4.322 13.381 1.00 97.56 94 ALA A C 1
ATOM 745 O O . ALA A 1 94 ? -8.952 3.096 13.305 1.00 97.56 94 ALA A O 1
ATOM 746 N N . LEU A 1 95 ? -8.337 5.082 12.462 1.00 96.56 95 LEU A N 1
ATOM 747 C CA . LEU A 1 95 ? -7.667 4.536 11.278 1.00 96.56 95 LEU A CA 1
ATOM 748 C C . LEU A 1 95 ? -6.427 3.703 11.610 1.00 96.56 95 LEU A C 1
ATOM 750 O O . LEU A 1 95 ? -6.157 2.711 10.932 1.00 96.56 95 LEU A O 1
ATOM 754 N N . ILE A 1 96 ? -5.668 4.082 12.641 1.00 95.06 96 ILE A N 1
ATOM 755 C CA . ILE A 1 96 ? -4.545 3.275 13.131 1.00 95.06 96 ILE A CA 1
ATOM 756 C C . ILE A 1 96 ? -5.059 1.903 13.566 1.00 95.06 96 ILE A C 1
ATOM 758 O O . ILE A 1 96 ? -4.576 0.900 13.051 1.00 95.06 96 ILE A O 1
ATOM 762 N N . SER A 1 97 ? -6.084 1.861 14.420 1.00 96.81 97 SER A N 1
ATOM 763 C CA . SER A 1 97 ? -6.715 0.610 14.856 1.00 96.81 97 SER A CA 1
ATOM 764 C C . SER A 1 97 ? -7.312 -0.197 13.701 1.00 96.81 97 SER A C 1
ATOM 766 O O . SER A 1 97 ? -7.119 -1.406 13.624 1.00 96.81 97 SER A O 1
ATOM 768 N N . LEU A 1 98 ? -7.963 0.471 12.749 1.00 97.00 98 LEU A N 1
ATOM 769 C CA . LEU A 1 98 ? -8.538 -0.167 11.565 1.00 97.00 98 LEU A CA 1
ATOM 770 C C . LEU A 1 98 ? -7.482 -0.857 10.685 1.00 97.00 98 LEU A C 1
ATOM 772 O O . LEU A 1 98 ? -7.778 -1.851 10.032 1.00 97.00 98 LEU A O 1
ATOM 776 N N . SER A 1 99 ? -6.242 -0.363 10.697 1.00 95.50 99 SER A N 1
ATOM 777 C CA . SER A 1 99 ? -5.147 -0.952 9.915 1.00 95.50 99 SER A CA 1
ATOM 778 C C . SER A 1 99 ? -4.760 -2.342 10.404 1.00 95.50 99 SER A C 1
ATOM 780 O O . SER A 1 99 ? -4.439 -3.192 9.586 1.00 95.50 99 SER A O 1
ATOM 782 N N . PHE A 1 100 ? -4.825 -2.582 11.718 1.00 94.19 100 PHE A N 1
ATOM 783 C CA . PHE A 1 100 ? -4.541 -3.898 12.300 1.00 94.19 100 PHE A CA 1
ATOM 784 C C . PHE A 1 100 ? -5.581 -4.941 11.892 1.00 94.19 100 PHE A C 1
ATOM 786 O O . PHE A 1 100 ? -5.266 -6.119 11.787 1.00 94.19 100 PHE A O 1
ATOM 793 N N . LEU A 1 101 ? -6.817 -4.501 11.648 1.00 96.25 101 LEU A N 1
ATOM 794 C CA . LEU A 1 101 ? -7.913 -5.366 11.228 1.00 96.25 101 LEU A CA 1
ATOM 795 C C . LEU A 1 101 ? -7.880 -5.658 9.728 1.00 96.25 101 LEU A C 1
ATOM 797 O O . LEU A 1 101 ? -8.305 -6.737 9.325 1.00 96.25 101 LEU A O 1
ATOM 801 N N . PHE A 1 102 ? -7.391 -4.711 8.920 1.00 96.81 102 PHE A N 1
ATOM 802 C CA . PHE A 1 102 ? -7.645 -4.620 7.482 1.00 96.81 102 PHE A CA 1
ATOM 803 C C . PHE A 1 102 ? -7.526 -5.948 6.726 1.00 96.81 102 PHE A C 1
ATOM 805 O O . PHE A 1 102 ? -8.481 -6.350 6.068 1.00 96.81 102 PHE A O 1
ATOM 812 N N . SER A 1 103 ? -6.400 -6.655 6.850 1.00 94.81 103 SER A N 1
ATOM 813 C CA . SER A 1 103 ? -6.128 -7.897 6.109 1.00 94.81 103 SER A CA 1
ATOM 814 C C . SER A 1 103 ? -7.031 -9.073 6.485 1.00 94.81 103 SER A C 1
ATOM 816 O O . SER A 1 103 ? -7.164 -10.012 5.707 1.00 94.81 103 SER A O 1
ATOM 818 N N . SER A 1 104 ? -7.663 -9.023 7.658 1.00 95.25 104 SER A N 1
ATOM 819 C CA . SER A 1 104 ? -8.546 -10.078 8.165 1.00 95.25 104 SER A CA 1
ATOM 820 C C . SER A 1 104 ? -10.028 -9.867 7.840 1.00 95.25 104 SER A C 1
ATOM 822 O O . SER A 1 104 ? -10.852 -10.737 8.125 1.00 95.25 104 SER A O 1
ATOM 824 N N . LEU A 1 105 ? -10.366 -8.708 7.271 1.00 96.56 105 LEU A N 1
ATOM 825 C CA . LEU A 1 105 ? -11.731 -8.338 6.913 1.00 96.56 105 LEU A CA 1
ATOM 826 C C . LEU A 1 105 ? -12.130 -8.926 5.556 1.00 96.56 105 LEU A C 1
ATOM 828 O O . LEU A 1 105 ? -11.300 -9.204 4.694 1.00 96.56 105 LEU A O 1
ATOM 832 N N . LYS A 1 106 ? -13.435 -9.041 5.340 1.00 96.38 106 LYS A N 1
ATOM 833 C CA . LYS A 1 106 ? -14.057 -9.341 4.057 1.00 96.38 106 LYS A CA 1
ATOM 834 C C . LYS A 1 106 ? -13.750 -8.235 3.056 1.00 96.38 106 LYS A C 1
ATOM 836 O O . LYS A 1 106 ? -13.758 -7.047 3.392 1.00 96.38 106 LYS A O 1
ATOM 841 N N . THR A 1 107 ? -13.627 -8.626 1.793 1.00 96.06 107 THR A N 1
ATOM 842 C CA . THR A 1 107 ? -13.306 -7.727 0.680 1.00 96.06 107 THR A CA 1
ATOM 843 C C . THR A 1 107 ? -14.239 -6.519 0.595 1.00 96.06 107 THR A C 1
ATOM 845 O O . THR A 1 107 ? -13.774 -5.398 0.437 1.00 96.06 107 THR A O 1
ATOM 848 N N . ASN A 1 108 ? -15.550 -6.690 0.803 1.00 96.38 108 ASN A N 1
ATOM 849 C CA . ASN A 1 108 ? -16.504 -5.568 0.783 1.00 96.38 108 ASN A CA 1
ATOM 85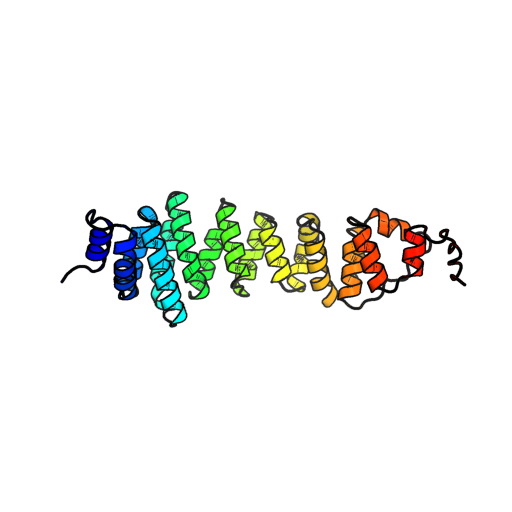0 C C . ASN A 1 108 ? -16.203 -4.504 1.855 1.00 96.38 108 ASN A C 1
ATOM 852 O O . ASN A 1 108 ? -16.344 -3.300 1.611 1.00 96.38 108 ASN A O 1
ATOM 856 N N . THR A 1 109 ? -15.769 -4.939 3.039 1.00 97.12 109 THR A N 1
ATOM 857 C CA . THR A 1 109 ? -15.373 -4.043 4.128 1.00 97.12 109 THR A CA 1
ATOM 858 C C . THR A 1 109 ? -14.046 -3.368 3.788 1.00 97.12 109 THR A C 1
ATOM 860 O O . THR A 1 109 ? -13.943 -2.147 3.902 1.00 97.12 109 THR A O 1
ATOM 863 N N . GLN A 1 110 ? -13.061 -4.117 3.280 1.00 98.00 110 GLN A N 1
ATOM 864 C CA . GLN A 1 110 ? -11.784 -3.566 2.805 1.00 98.00 110 GLN A CA 1
ATOM 865 C C . GLN A 1 110 ? -11.995 -2.489 1.732 1.00 98.00 110 GLN A C 1
ATOM 867 O O . GLN A 1 110 ? -11.484 -1.379 1.872 1.00 98.00 110 GLN A O 1
ATOM 872 N N . LEU A 1 111 ? -12.823 -2.764 0.721 1.00 98.06 111 LEU A N 1
ATOM 873 C CA . LEU A 1 111 ? -13.180 -1.820 -0.341 1.00 98.06 111 LEU A CA 1
ATOM 874 C C . LEU A 1 111 ? -13.828 -0.551 0.218 1.00 98.06 111 LEU A C 1
ATOM 876 O O . LEU A 1 111 ? -13.463 0.553 -0.179 1.00 98.06 111 LEU A O 1
ATOM 880 N N . SER A 1 112 ? -14.737 -0.685 1.186 1.00 97.88 112 SER A N 1
ATOM 881 C CA . SER A 1 112 ? -15.387 0.462 1.836 1.00 97.88 112 SER A CA 1
ATOM 882 C C . SER A 1 112 ? -14.392 1.356 2.586 1.00 97.88 112 SER A C 1
ATOM 884 O O . SER A 1 112 ? -14.531 2.583 2.589 1.00 97.88 112 SER A O 1
ATOM 886 N N . ILE A 1 113 ? -13.387 0.749 3.223 1.00 98.31 113 ILE A N 1
ATOM 887 C CA . ILE A 1 113 ? -12.307 1.457 3.918 1.00 98.31 113 ILE A CA 1
ATOM 888 C C . ILE A 1 113 ? -11.414 2.170 2.905 1.00 98.31 113 ILE A C 1
ATOM 890 O O . ILE A 1 113 ? -11.165 3.367 3.050 1.00 98.31 113 ILE A O 1
ATOM 894 N N . LEU A 1 114 ? -10.961 1.455 1.872 1.00 98.44 114 LEU A N 1
ATOM 895 C CA . LEU A 1 114 ? -10.098 2.009 0.834 1.00 98.44 114 LEU A CA 1
ATOM 896 C C . LEU A 1 114 ? -10.780 3.168 0.112 1.00 98.44 114 LEU A C 1
ATOM 898 O O . LEU A 1 114 ? -10.186 4.235 0.027 1.00 98.44 114 LEU A O 1
ATOM 902 N N . TYR A 1 115 ? -12.041 3.007 -0.297 1.00 97.94 115 TYR A N 1
ATOM 903 C CA . TYR A 1 115 ? -12.809 4.054 -0.969 1.00 97.94 115 TYR A CA 1
ATOM 904 C C . TYR A 1 115 ? -12.926 5.325 -0.123 1.00 97.94 115 TYR A C 1
ATOM 906 O O . TYR A 1 115 ? -12.774 6.431 -0.636 1.00 97.94 115 TYR A O 1
ATOM 914 N N . PHE A 1 116 ? -13.178 5.191 1.181 1.00 97.81 116 PHE A N 1
ATOM 915 C CA . PHE A 1 116 ? -13.198 6.343 2.082 1.00 97.81 116 PHE A CA 1
ATOM 916 C C . PHE A 1 116 ? -11.831 7.036 2.154 1.00 97.81 116 PHE A C 1
ATOM 918 O O . PHE A 1 116 ? -11.752 8.262 2.099 1.00 97.81 116 PHE A O 1
ATOM 925 N N . LEU A 1 117 ? -10.762 6.256 2.296 1.00 98.06 117 LEU A N 1
ATOM 926 C CA . LEU A 1 117 ? -9.417 6.779 2.487 1.00 98.06 117 LEU A CA 1
ATOM 927 C C . LEU A 1 117 ? -8.854 7.443 1.226 1.00 98.06 117 LEU A C 1
ATOM 929 O O . LEU A 1 117 ? -8.277 8.522 1.337 1.00 98.06 117 LEU A O 1
ATOM 933 N N . THR A 1 118 ? -9.020 6.834 0.048 1.00 97.88 118 THR A N 1
ATOM 934 C CA . THR A 1 118 ? -8.489 7.355 -1.222 1.00 97.88 118 THR A CA 1
ATOM 935 C C . THR A 1 118 ? -9.235 8.589 -1.708 1.00 97.88 118 THR A C 1
ATOM 937 O O . THR A 1 118 ? -8.610 9.460 -2.294 1.00 97.88 118 THR A O 1
ATOM 940 N N . ASN A 1 119 ? -10.533 8.716 -1.412 1.00 97.00 119 ASN A N 1
ATOM 941 C CA . ASN A 1 119 ? -11.328 9.904 -1.752 1.00 97.00 119 ASN A CA 1
ATOM 942 C C . ASN A 1 119 ? -11.264 11.017 -0.693 1.00 97.00 119 ASN A C 1
ATOM 944 O O . ASN A 1 119 ? -11.980 12.014 -0.789 1.00 97.00 119 ASN A O 1
ATOM 948 N N . SER A 1 120 ? -10.451 10.859 0.355 1.00 96.31 120 SER A N 1
ATOM 949 C CA . SER A 1 120 ? -10.289 11.912 1.353 1.00 96.31 120 SER A CA 1
ATOM 950 C C . SER A 1 120 ? -9.516 13.089 0.761 1.00 96.31 120 SER A C 1
ATOM 952 O O . SER A 1 120 ? -8.502 12.921 0.090 1.00 96.31 120 SER A O 1
ATOM 954 N N . ASP A 1 121 ? -9.935 14.301 1.111 1.00 95.19 121 ASP A N 1
ATOM 955 C CA . ASP A 1 121 ? -9.190 15.549 0.930 1.00 95.19 121 ASP A CA 1
ATOM 956 C C . ASP A 1 121 ? -7.799 15.524 1.599 1.00 95.19 121 ASP A C 1
ATOM 958 O O . ASP A 1 121 ? -6.863 16.193 1.154 1.00 95.19 121 ASP A O 1
ATOM 962 N N . ARG A 1 122 ? -7.617 14.691 2.629 1.00 95.12 122 ARG A N 1
ATOM 963 C CA . ARG A 1 122 ? -6.387 14.593 3.420 1.00 95.12 122 ARG A CA 1
ATOM 964 C C . ARG A 1 122 ? -5.388 13.611 2.806 1.00 95.12 122 ARG A C 1
ATOM 966 O O . ARG A 1 122 ? -5.572 12.397 2.878 1.00 95.12 122 ARG A O 1
ATOM 973 N N . VAL A 1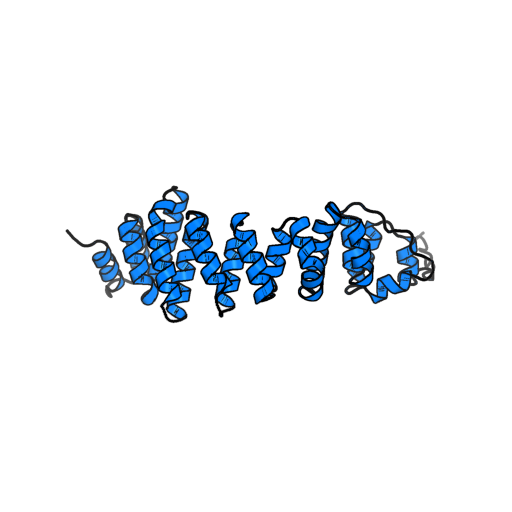 123 ? -4.240 14.133 2.366 1.00 96.25 123 VAL A N 1
ATOM 974 C CA . VAL A 1 123 ? -3.079 13.355 1.870 1.00 96.25 123 VAL A CA 1
ATOM 975 C C . VAL A 1 123 ? -2.699 12.205 2.814 1.00 96.25 123 VAL A C 1
ATOM 977 O O . VAL A 1 123 ? -2.420 11.095 2.374 1.00 96.25 123 VAL A O 1
ATOM 980 N N . VAL A 1 124 ? -2.715 12.438 4.133 1.00 96.25 124 VAL A N 1
ATOM 981 C CA . VAL A 1 124 ? -2.360 11.417 5.140 1.00 96.25 124 VAL A CA 1
ATOM 982 C C . VAL A 1 124 ? -3.272 10.187 5.053 1.00 96.25 124 VAL A C 1
ATOM 984 O O . VAL A 1 124 ? -2.805 9.064 5.235 1.00 96.25 124 VAL A O 1
ATOM 987 N N . PHE A 1 125 ? -4.559 10.381 4.760 1.00 97.50 125 PHE A N 1
ATOM 988 C CA . PHE A 1 125 ? -5.533 9.292 4.671 1.00 97.50 125 PHE A CA 1
ATOM 989 C C . PHE A 1 125 ? -5.340 8.517 3.366 1.00 97.50 125 PHE A C 1
ATOM 991 O O . PHE A 1 125 ? -5.288 7.287 3.390 1.00 97.50 125 PHE A O 1
ATOM 998 N N . ARG A 1 126 ? -5.103 9.221 2.255 1.00 98.06 126 ARG A N 1
ATOM 999 C CA . ARG A 1 126 ? -4.786 8.591 0.965 1.00 98.06 126 ARG A CA 1
ATOM 1000 C C . ARG A 1 126 ? -3.503 7.767 1.025 1.00 98.06 126 ARG A C 1
ATOM 1002 O O . ARG A 1 126 ? -3.512 6.586 0.690 1.00 98.06 126 ARG A O 1
ATOM 1009 N N . ARG A 1 127 ? -2.427 8.325 1.593 1.00 96.75 127 ARG A N 1
ATOM 1010 C CA . ARG A 1 127 ? -1.166 7.602 1.849 1.00 96.75 127 ARG A CA 1
ATOM 1011 C C . ARG A 1 127 ? -1.366 6.347 2.690 1.00 96.75 127 ARG A C 1
ATOM 1013 O O . ARG A 1 127 ? -0.728 5.326 2.439 1.00 96.75 127 ARG A O 1
ATOM 1020 N N . LYS A 1 128 ? -2.263 6.405 3.677 1.00 96.44 128 LYS A N 1
ATOM 1021 C CA . LYS A 1 128 ? -2.626 5.242 4.489 1.00 96.44 128 LYS A CA 1
ATOM 1022 C C . LYS A 1 128 ? -3.299 4.158 3.642 1.00 96.44 128 LYS A C 1
ATOM 1024 O O . LYS A 1 128 ? -2.922 2.999 3.777 1.00 96.44 128 LYS A O 1
ATOM 1029 N N . ALA A 1 129 ? -4.224 4.521 2.752 1.00 97.94 129 ALA A N 1
ATOM 1030 C CA . ALA A 1 129 ? -4.815 3.574 1.806 1.00 97.94 129 ALA A CA 1
ATOM 1031 C C . ALA A 1 129 ? -3.778 2.952 0.870 1.00 97.94 129 ALA A C 1
ATOM 1033 O O . ALA A 1 129 ? -3.785 1.736 0.706 1.00 97.94 129 ALA A O 1
ATOM 1034 N N . TYR A 1 130 ? -2.864 3.742 0.299 1.00 97.94 130 TYR A N 1
ATOM 1035 C CA . TYR A 1 130 ? -1.816 3.190 -0.566 1.00 97.94 130 TYR A CA 1
ATOM 1036 C C . TYR A 1 130 ? -0.922 2.208 0.183 1.00 97.94 130 TYR A C 1
ATOM 1038 O O . TYR A 1 130 ? -0.585 1.162 -0.358 1.00 97.94 130 TYR A O 1
ATOM 1046 N N . LYS A 1 131 ? -0.588 2.495 1.447 1.00 96.69 131 LYS A N 1
ATOM 1047 C CA . LYS A 1 131 ? 0.155 1.554 2.290 1.00 96.69 131 LYS A CA 1
ATOM 1048 C C . LYS A 1 131 ? -0.613 0.241 2.492 1.00 96.69 131 LYS A C 1
ATOM 1050 O O . LYS A 1 131 ? -0.035 -0.819 2.292 1.00 96.69 131 LYS A O 1
ATOM 1055 N N . LEU A 1 132 ? -1.904 0.310 2.828 1.00 97.06 132 LEU A N 1
ATOM 1056 C CA . LEU A 1 132 ? -2.740 -0.885 3.006 1.00 97.06 132 LEU A CA 1
ATOM 1057 C C . LEU A 1 132 ? -2.847 -1.708 1.714 1.00 97.06 132 LEU A C 1
ATOM 1059 O O . LEU A 1 132 ? -2.701 -2.926 1.747 1.00 97.06 132 LEU A O 1
ATOM 1063 N N . MET A 1 133 ? -3.055 -1.047 0.573 1.00 97.56 133 MET A N 1
ATOM 1064 C CA . MET A 1 133 ? -3.089 -1.711 -0.731 1.00 97.56 133 MET A CA 1
ATOM 1065 C C . MET A 1 133 ? -1.730 -2.286 -1.133 1.00 97.56 133 MET A C 1
ATOM 1067 O O . MET A 1 133 ? -1.699 -3.308 -1.800 1.00 97.56 133 MET A O 1
ATOM 1071 N N . LEU A 1 134 ? -0.616 -1.665 -0.739 1.00 95.00 134 LEU A N 1
ATOM 1072 C CA . LEU A 1 134 ? 0.721 -2.195 -1.003 1.00 95.00 134 LEU A CA 1
ATOM 1073 C C . LEU A 1 134 ? 0.986 -3.486 -0.216 1.00 95.00 134 LEU A C 1
ATOM 1075 O O . LEU A 1 134 ? 1.581 -4.416 -0.749 1.00 95.00 134 LEU A O 1
ATOM 1079 N N . GLU A 1 135 ? 0.555 -3.532 1.045 1.00 94.44 135 GLU A N 1
ATOM 1080 C CA . GLU A 1 135 ? 0.776 -4.669 1.950 1.00 94.44 135 GLU A CA 1
ATOM 1081 C C . GLU A 1 135 ? -0.181 -5.841 1.674 1.00 94.44 135 GLU A C 1
ATOM 1083 O O . GLU A 1 135 ? 0.168 -6.996 1.920 1.00 94.44 135 GLU A O 1
ATOM 1088 N N . HIS A 1 136 ? -1.383 -5.556 1.166 1.00 95.25 136 HIS A N 1
ATOM 1089 C CA . HIS A 1 136 ? -2.479 -6.524 1.071 1.00 95.25 136 HIS A CA 1
ATOM 1090 C C . HIS A 1 136 ? -3.225 -6.449 -0.266 1.00 95.25 136 HIS A C 1
ATOM 1092 O O . HIS A 1 136 ? -4.450 -6.556 -0.283 1.00 95.25 136 HIS A O 1
ATOM 1098 N N . TYR A 1 137 ? -2.510 -6.203 -1.368 1.00 95.44 137 TYR A N 1
ATOM 1099 C CA . TYR A 1 137 ? -3.119 -5.978 -2.680 1.00 95.44 137 TYR A CA 1
ATOM 1100 C C . TYR A 1 137 ? -4.087 -7.097 -3.089 1.00 95.44 137 TYR A C 1
ATOM 1102 O O . TYR A 1 137 ? -3.806 -8.281 -2.907 1.00 95.44 137 TYR A O 1
ATOM 1110 N N . HIS A 1 138 ? -5.205 -6.694 -3.688 1.00 95.25 138 HIS A N 1
ATOM 1111 C CA . HIS A 1 138 ? -6.175 -7.564 -4.334 1.00 95.25 138 HIS A CA 1
ATOM 1112 C C . HIS A 1 138 ? -6.648 -6.895 -5.629 1.00 95.25 138 HIS A C 1
ATOM 1114 O O . HIS A 1 138 ? -6.763 -5.666 -5.679 1.00 95.25 138 HIS A O 1
ATOM 1120 N N . ASP A 1 139 ? -6.965 -7.682 -6.658 1.00 95.44 139 ASP A N 1
ATOM 1121 C CA . ASP A 1 139 ? -7.347 -7.159 -7.978 1.00 95.44 139 ASP A CA 1
ATOM 1122 C C . ASP A 1 139 ? -8.597 -6.266 -7.926 1.00 95.44 139 ASP A C 1
ATOM 1124 O O . ASP A 1 139 ? -8.700 -5.290 -8.671 1.00 95.44 139 ASP A O 1
ATOM 1128 N N . ASP A 1 140 ? -9.504 -6.510 -6.975 1.00 96.69 140 ASP A N 1
ATOM 1129 C CA . ASP A 1 140 ? -10.686 -5.664 -6.742 1.00 96.69 140 ASP A CA 1
ATOM 1130 C C . ASP A 1 140 ? -10.331 -4.202 -6.405 1.00 96.69 140 ASP A C 1
ATOM 1132 O O . ASP A 1 140 ? -11.157 -3.299 -6.552 1.00 96.69 140 ASP A O 1
ATOM 1136 N N . TYR A 1 141 ? -9.096 -3.927 -5.971 1.00 96.88 141 TYR A N 1
ATOM 1137 C CA . TYR A 1 141 ? -8.640 -2.579 -5.618 1.00 96.88 141 TYR A CA 1
ATOM 1138 C C . TYR A 1 141 ? -8.202 -1.763 -6.835 1.00 96.88 141 TYR A C 1
ATOM 1140 O O . TYR A 1 141 ? -8.022 -0.547 -6.734 1.00 96.88 141 TYR A O 1
ATOM 1148 N N . LYS A 1 142 ? -8.037 -2.407 -7.996 1.00 96.25 142 LYS A N 1
ATOM 1149 C CA . LYS A 1 142 ? -7.541 -1.798 -9.235 1.00 96.25 142 LYS A CA 1
ATOM 1150 C C . LYS A 1 142 ? -8.290 -0.522 -9.618 1.00 96.25 142 LYS A C 1
ATOM 1152 O O . LYS A 1 142 ? -7.659 0.506 -9.860 1.00 96.25 142 LYS A O 1
ATOM 1157 N N . ASN A 1 143 ? -9.621 -0.559 -9.601 1.00 96.19 143 ASN A N 1
ATOM 1158 C CA . ASN A 1 143 ? -10.442 0.598 -9.968 1.00 96.19 143 ASN A CA 1
ATOM 1159 C C . ASN A 1 143 ? -10.273 1.765 -8.986 1.00 96.19 143 ASN A C 1
ATOM 1161 O O . ASN A 1 143 ? -10.165 2.913 -9.413 1.00 96.19 143 ASN A O 1
ATOM 1165 N N . ILE A 1 144 ? -10.189 1.472 -7.684 1.00 97.44 144 ILE A N 1
ATOM 1166 C CA . ILE A 1 144 ? -9.950 2.484 -6.646 1.00 97.44 144 ILE A CA 1
ATOM 1167 C C . ILE A 1 144 ? -8.597 3.162 -6.886 1.00 97.44 144 ILE A C 1
ATOM 1169 O O . ILE A 1 144 ? -8.492 4.387 -6.825 1.00 97.44 144 ILE A O 1
ATOM 1173 N N . LEU A 1 145 ? -7.566 2.374 -7.196 1.00 96.69 145 LEU A N 1
ATOM 1174 C CA . LEU A 1 145 ? -6.221 2.880 -7.442 1.00 96.69 145 LEU A CA 1
ATOM 1175 C C . LEU A 1 145 ? -6.164 3.797 -8.672 1.00 96.69 145 LEU A C 1
ATOM 1177 O O . LEU A 1 145 ? -5.616 4.896 -8.594 1.00 96.69 145 LEU A O 1
ATOM 1181 N N . MET A 1 146 ? -6.773 3.377 -9.784 1.00 96.12 146 MET A N 1
ATOM 1182 C CA . MET A 1 146 ? -6.842 4.171 -11.016 1.00 96.12 146 MET A CA 1
ATOM 1183 C C . MET A 1 146 ? -7.580 5.501 -10.801 1.00 96.12 146 MET A C 1
ATOM 1185 O O . MET A 1 146 ? -7.095 6.550 -11.222 1.00 96.12 146 MET A O 1
ATOM 1189 N N . GLN A 1 147 ? -8.716 5.482 -10.098 1.00 96.50 147 GLN A N 1
ATOM 1190 C CA . GLN A 1 147 ? -9.475 6.697 -9.774 1.00 96.50 147 GLN A CA 1
ATOM 1191 C C . GLN A 1 147 ? -8.687 7.643 -8.859 1.00 96.50 147 GLN A C 1
ATOM 1193 O O . GLN A 1 147 ? -8.683 8.861 -9.061 1.00 96.50 147 GLN A O 1
ATOM 1198 N N . SER A 1 148 ? -7.981 7.086 -7.871 1.00 96.94 148 SER A N 1
ATOM 1199 C CA . SER A 1 148 ? -7.131 7.863 -6.968 1.00 96.94 148 SER A CA 1
ATOM 1200 C C . SER A 1 148 ? -5.994 8.552 -7.725 1.00 96.94 148 SER A C 1
ATOM 1202 O O . SER A 1 148 ? -5.718 9.729 -7.490 1.00 96.94 148 SER A O 1
ATOM 1204 N N . TRP A 1 149 ? -5.371 7.856 -8.681 1.00 96.50 149 TRP A N 1
ATOM 1205 C CA . TRP A 1 149 ? -4.338 8.434 -9.540 1.00 96.50 149 TRP A CA 1
ATOM 1206 C C . TRP A 1 149 ? -4.860 9.602 -10.373 1.00 96.50 149 TRP A C 1
ATOM 1208 O O . TRP A 1 149 ? -4.262 10.676 -10.353 1.00 96.50 149 TRP A O 1
ATOM 1218 N N . GLN A 1 150 ? -5.998 9.416 -11.043 1.00 95.31 150 GLN A N 1
ATOM 1219 C CA . GLN A 1 150 ? -6.631 10.462 -11.852 1.00 95.31 150 GLN A CA 1
ATOM 1220 C C . GLN A 1 150 ? -6.972 11.710 -11.031 1.00 95.31 150 GLN A C 1
ATOM 1222 O O . GLN A 1 150 ? -6.903 12.822 -11.549 1.00 95.31 150 GLN A O 1
ATOM 1227 N N . SER A 1 151 ? -7.309 11.529 -9.754 1.00 95.69 151 SER A N 1
ATOM 1228 C CA . SER A 1 151 ? -7.712 12.623 -8.870 1.00 95.69 151 SER A CA 1
ATOM 1229 C C . SER A 1 151 ? -6.527 13.362 -8.242 1.00 95.69 151 SER A C 1
ATOM 1231 O O . SER A 1 151 ? -6.566 14.586 -8.131 1.00 95.69 151 SER A O 1
ATOM 1233 N N . TYR A 1 152 ? -5.482 12.644 -7.808 1.00 96.06 152 TYR A N 1
ATOM 1234 C CA . TYR A 1 152 ? -4.455 13.212 -6.921 1.00 96.06 152 TYR A CA 1
ATOM 1235 C C . TYR A 1 152 ? -3.014 13.114 -7.430 1.00 96.06 152 TYR A C 1
ATOM 1237 O O . TYR A 1 152 ? -2.176 13.888 -6.974 1.00 96.06 152 TYR A O 1
ATOM 1245 N N . GLN A 1 153 ? -2.707 12.192 -8.348 1.00 94.31 153 GLN A N 1
ATOM 1246 C CA . GLN A 1 153 ? -1.372 12.030 -8.951 1.00 94.31 153 GLN A CA 1
ATOM 1247 C C . GLN A 1 153 ? -0.209 11.902 -7.937 1.00 94.31 153 GLN A C 1
ATOM 1249 O O . GLN A 1 153 ? 0.899 12.385 -8.165 1.00 94.31 153 GLN A O 1
ATOM 1254 N N . GLU A 1 154 ? -0.447 11.257 -6.792 1.00 94.44 154 GLU A N 1
ATOM 1255 C CA . GLU A 1 154 ? 0.546 11.130 -5.716 1.00 94.44 154 GLU A CA 1
ATOM 1256 C C . GLU A 1 154 ? 1.615 10.071 -6.030 1.00 94.44 154 GLU A C 1
ATOM 1258 O O . GLU A 1 154 ? 1.316 9.003 -6.572 1.00 94.44 154 GLU A O 1
ATOM 1263 N N . ILE A 1 155 ? 2.868 10.326 -5.635 1.00 92.69 155 ILE A N 1
ATOM 1264 C CA . ILE A 1 155 ? 4.007 9.443 -5.939 1.00 92.69 155 ILE A CA 1
ATOM 1265 C C . ILE A 1 155 ? 3.843 8.039 -5.339 1.00 92.69 155 ILE A C 1
ATOM 1267 O O . ILE A 1 155 ? 4.213 7.044 -5.961 1.00 92.69 155 ILE A O 1
ATOM 1271 N N . GLU A 1 156 ? 3.239 7.932 -4.154 1.00 94.75 156 GLU A N 1
ATOM 1272 C CA . GLU A 1 156 ? 2.948 6.649 -3.518 1.00 94.75 156 GLU A CA 1
ATOM 1273 C C . GLU A 1 156 ? 1.882 5.857 -4.293 1.00 94.75 156 GLU A C 1
ATOM 1275 O O . GLU A 1 156 ? 1.999 4.638 -4.413 1.00 94.75 156 GLU A O 1
ATOM 1280 N N . CYS A 1 157 ? 0.892 6.545 -4.875 1.00 96.56 157 CYS A N 1
ATOM 1281 C CA . CYS A 1 157 ? -0.102 5.941 -5.765 1.00 96.56 157 CYS A CA 1
ATOM 1282 C C . CYS A 1 157 ? 0.558 5.446 -7.055 1.00 96.56 157 CYS A C 1
ATOM 1284 O O . CYS A 1 157 ? 0.320 4.319 -7.477 1.00 96.56 157 CYS A O 1
ATOM 1286 N N . CYS A 1 158 ? 1.437 6.259 -7.646 1.00 95.62 158 CYS A N 1
ATOM 1287 C CA . CYS A 1 158 ? 2.186 5.891 -8.843 1.00 95.62 158 CYS A CA 1
ATOM 1288 C C . CYS A 1 158 ? 3.032 4.634 -8.642 1.00 95.62 158 CYS A C 1
ATOM 1290 O O . CYS A 1 158 ? 2.960 3.688 -9.427 1.00 95.62 158 CYS A O 1
ATOM 1292 N N . ARG A 1 159 ? 3.807 4.602 -7.551 1.00 95.06 159 ARG A N 1
ATOM 1293 C CA . ARG A 1 159 ? 4.599 3.432 -7.175 1.00 95.06 159 ARG A CA 1
ATOM 1294 C C . ARG A 1 159 ? 3.715 2.193 -7.070 1.00 95.06 159 ARG A C 1
ATOM 1296 O O . ARG A 1 159 ? 4.055 1.159 -7.638 1.00 95.06 159 ARG A O 1
ATOM 1303 N N . LEU A 1 160 ? 2.590 2.308 -6.367 1.00 96.25 160 LEU A N 1
ATOM 1304 C CA . LEU A 1 160 ? 1.656 1.206 -6.182 1.00 96.25 160 LEU A CA 1
ATOM 1305 C C . LEU A 1 160 ? 1.063 0.726 -7.517 1.00 96.25 160 LEU A C 1
ATOM 1307 O O . LEU A 1 160 ? 0.985 -0.479 -7.741 1.00 96.25 160 LEU A O 1
ATOM 1311 N N . MET A 1 161 ? 0.708 1.643 -8.424 1.00 96.94 161 MET A N 1
ATOM 1312 C CA . MET A 1 161 ? 0.230 1.291 -9.765 1.00 96.94 161 MET A CA 1
ATOM 1313 C C . MET A 1 161 ? 1.266 0.483 -10.537 1.00 96.94 161 MET A C 1
ATOM 1315 O O . MET A 1 161 ? 0.946 -0.590 -11.038 1.00 96.94 161 MET A O 1
ATOM 1319 N N . ILE A 1 162 ? 2.508 0.966 -10.602 1.00 95.75 162 ILE A N 1
ATOM 1320 C CA . ILE A 1 162 ? 3.591 0.300 -11.335 1.00 95.75 162 ILE A CA 1
ATOM 1321 C C . ILE A 1 162 ? 3.879 -1.088 -10.744 1.00 95.75 162 ILE A C 1
ATOM 1323 O O . ILE A 1 162 ? 4.056 -2.061 -11.482 1.00 95.75 162 ILE A O 1
ATOM 1327 N N . GLU A 1 163 ? 3.901 -1.199 -9.414 1.00 94.69 163 GLU A N 1
ATOM 1328 C CA . GLU A 1 163 ? 4.173 -2.465 -8.732 1.00 94.69 163 GLU A CA 1
ATOM 1329 C C . GLU A 1 163 ? 3.048 -3.485 -8.973 1.00 94.69 163 GLU A C 1
ATOM 1331 O O . GLU A 1 163 ? 3.345 -4.620 -9.350 1.00 94.69 163 GLU A O 1
ATOM 1336 N N . GLN A 1 164 ? 1.776 -3.082 -8.888 1.00 95.62 164 GLN A N 1
ATOM 1337 C CA . GLN A 1 164 ? 0.653 -4.029 -8.852 1.00 95.62 164 GLN A CA 1
ATOM 1338 C C . GLN A 1 164 ? -0.075 -4.219 -10.191 1.00 95.62 164 GLN A C 1
ATOM 1340 O O . GLN A 1 164 ? -0.374 -5.348 -10.562 1.00 95.62 164 GLN A O 1
ATOM 1345 N N . LEU A 1 165 ? -0.302 -3.164 -10.980 1.00 95.56 165 LEU A N 1
ATOM 1346 C CA . LEU A 1 165 ? -1.148 -3.256 -12.179 1.00 95.56 165 LEU A CA 1
ATOM 1347 C C . LEU A 1 165 ? -0.475 -3.995 -13.335 1.00 95.56 165 LEU A C 1
ATOM 1349 O O . LEU A 1 165 ? 0.709 -3.801 -13.596 1.00 95.56 165 LEU A O 1
ATOM 1353 N N . ASP A 1 166 ? -1.237 -4.802 -14.067 1.00 94.19 166 ASP A N 1
ATOM 1354 C CA . ASP A 1 166 ? -0.777 -5.462 -15.290 1.00 94.19 166 ASP A CA 1
ATOM 1355 C C . ASP A 1 166 ? -0.339 -4.464 -16.388 1.00 94.19 166 ASP A C 1
ATOM 1357 O O . ASP A 1 166 ? -0.675 -3.276 -16.365 1.00 94.19 166 ASP A O 1
ATOM 1361 N N . ALA A 1 167 ? 0.427 -4.955 -17.368 1.00 95.00 167 ALA A N 1
ATOM 1362 C CA . ALA A 1 167 ? 0.975 -4.125 -18.444 1.00 95.00 167 ALA A CA 1
ATOM 1363 C C . ALA A 1 167 ? -0.117 -3.444 -19.289 1.00 95.00 167 ALA A C 1
ATOM 1365 O O . ALA A 1 167 ? 0.040 -2.282 -19.654 1.00 95.00 167 ALA A O 1
ATOM 1366 N N . ILE A 1 168 ? -1.237 -4.130 -19.547 1.00 93.62 168 ILE A N 1
ATOM 1367 C CA . ILE A 1 168 ? -2.364 -3.600 -20.336 1.00 93.62 168 ILE A CA 1
ATOM 1368 C C . ILE A 1 168 ? -2.961 -2.371 -19.643 1.00 93.62 168 ILE A C 1
ATOM 1370 O O . ILE A 1 168 ? -3.256 -1.359 -20.275 1.00 93.62 168 ILE A O 1
ATOM 1374 N N . SER A 1 169 ? -3.101 -2.440 -18.325 1.00 94.38 169 SER A N 1
ATOM 1375 C CA . SER A 1 169 ? -3.645 -1.358 -17.509 1.00 94.38 169 SER A CA 1
ATOM 1376 C C . SER A 1 169 ? -2.673 -0.195 -17.410 1.00 94.38 169 SER A C 1
ATOM 1378 O O . SER A 1 169 ? -3.080 0.956 -17.529 1.00 94.38 169 SER A O 1
ATOM 1380 N N . LEU A 1 170 ? -1.380 -0.479 -17.239 1.00 95.69 170 LEU A N 1
ATOM 1381 C CA . LEU A 1 170 ? -0.343 0.552 -17.212 1.00 95.69 170 LEU A CA 1
ATOM 1382 C C . LEU A 1 170 ? -0.198 1.274 -18.550 1.00 95.69 170 LEU A C 1
ATOM 1384 O O . LEU A 1 170 ? 0.090 2.469 -18.554 1.00 95.69 170 LEU A O 1
ATOM 1388 N N . LEU A 1 171 ? -0.446 0.592 -19.671 1.00 94.50 171 LEU A N 1
ATOM 1389 C CA . LEU A 1 171 ? -0.373 1.186 -21.004 1.00 94.50 171 LEU A CA 1
ATOM 1390 C C . LEU A 1 171 ? -1.290 2.411 -21.135 1.00 94.50 171 LEU A C 1
ATOM 1392 O O . LEU A 1 171 ? -0.891 3.418 -21.720 1.00 94.50 171 LEU A O 1
ATOM 1396 N N . GLN A 1 172 ? -2.481 2.356 -20.529 1.00 93.62 172 GLN A N 1
ATOM 1397 C CA . GLN A 1 172 ? -3.460 3.448 -20.546 1.00 93.62 172 GLN A CA 1
ATOM 1398 C C . GLN A 1 172 ? -2.961 4.711 -19.833 1.00 93.62 172 GLN A C 1
ATOM 1400 O O . GLN A 1 172 ? -3.338 5.815 -20.212 1.00 93.62 172 GLN A O 1
ATOM 1405 N N . PHE A 1 173 ? -2.098 4.556 -18.827 1.00 94.25 173 PHE A N 1
ATOM 1406 C CA . PHE A 1 173 ? -1.576 5.658 -18.015 1.00 94.25 173 PHE A CA 1
ATOM 1407 C C . PHE A 1 173 ? -0.105 5.964 -18.294 1.00 94.25 173 PHE A C 1
ATOM 1409 O O . PHE A 1 173 ? 0.474 6.792 -17.597 1.00 94.25 173 PHE A O 1
ATOM 1416 N N . ARG A 1 174 ? 0.525 5.309 -19.280 1.00 92.25 174 ARG A N 1
ATOM 1417 C CA . ARG A 1 174 ? 1.987 5.339 -19.464 1.00 92.25 174 ARG A CA 1
ATOM 1418 C C . ARG A 1 174 ? 2.546 6.759 -19.527 1.00 92.25 174 ARG A C 1
ATOM 1420 O O . ARG A 1 174 ? 3.470 7.079 -18.792 1.00 92.25 174 ARG A O 1
ATOM 1427 N N . HIS A 1 175 ? 1.934 7.618 -20.343 1.00 90.69 175 HIS A N 1
ATOM 1428 C CA . HIS A 1 175 ? 2.409 8.980 -20.583 1.00 90.69 175 HIS A CA 1
ATOM 1429 C C . HIS A 1 175 ? 2.269 9.829 -19.324 1.00 90.69 175 HIS A C 1
ATOM 1431 O O . HIS A 1 175 ? 3.206 10.523 -18.934 1.00 90.69 175 HIS A O 1
ATOM 1437 N N . ASP A 1 176 ? 1.139 9.703 -18.632 1.00 91.44 176 ASP A N 1
ATOM 1438 C CA . ASP A 1 176 ? 0.900 10.402 -17.371 1.00 91.44 176 ASP A CA 1
ATOM 1439 C C . ASP A 1 176 ? 1.872 9.947 -16.281 1.00 91.44 176 ASP A C 1
ATOM 1441 O O . ASP A 1 176 ? 2.451 10.783 -15.588 1.00 91.44 176 ASP A O 1
ATOM 1445 N N . LEU A 1 177 ? 2.092 8.636 -16.145 1.00 92.38 177 LEU A N 1
ATOM 1446 C CA . LEU A 1 177 ? 3.016 8.068 -15.163 1.00 92.38 177 LEU A CA 1
ATOM 1447 C C . LEU A 1 177 ? 4.459 8.494 -15.450 1.00 92.38 177 LEU A C 1
ATOM 1449 O O . LEU A 1 177 ? 5.154 8.910 -14.528 1.00 92.38 177 LEU A O 1
ATOM 1453 N N . CYS A 1 178 ? 4.906 8.471 -16.708 1.00 88.81 178 CYS A N 1
ATOM 1454 C CA . CYS A 1 178 ? 6.236 8.958 -17.082 1.00 88.81 178 CYS A CA 1
ATOM 1455 C C . CYS A 1 178 ? 6.424 10.442 -16.751 1.00 88.81 178 CYS A C 1
ATOM 1457 O O . CYS A 1 178 ? 7.445 10.823 -16.184 1.00 88.81 178 CYS A O 1
ATOM 1459 N N . ASN A 1 179 ? 5.427 11.271 -17.064 1.00 87.19 179 ASN A N 1
ATOM 1460 C CA . ASN A 1 179 ? 5.518 12.717 -16.880 1.00 87.19 179 ASN A CA 1
ATOM 1461 C C . ASN A 1 179 ? 5.433 13.135 -15.406 1.00 87.19 179 ASN A C 1
ATOM 1463 O O . ASN A 1 179 ? 6.067 14.105 -14.994 1.00 87.19 179 ASN A O 1
ATOM 1467 N N . LYS A 1 180 ? 4.620 12.435 -14.607 1.00 86.88 180 LYS A N 1
ATOM 1468 C CA . LYS A 1 180 ? 4.333 12.806 -13.212 1.00 86.88 180 LYS A CA 1
ATOM 1469 C C . LYS A 1 180 ? 5.213 12.075 -12.202 1.00 86.88 180 LYS A C 1
ATOM 1471 O O . LYS A 1 180 ? 5.433 12.598 -11.112 1.00 86.88 180 LYS A O 1
ATOM 1476 N N . CYS A 1 181 ? 5.744 10.906 -12.551 1.00 82.88 181 CYS A N 1
ATOM 1477 C CA . CYS A 1 181 ? 6.616 10.108 -11.693 1.00 82.88 181 CYS A CA 1
ATOM 1478 C C . CYS A 1 181 ? 8.052 10.164 -12.207 1.00 82.88 181 CYS A C 1
ATOM 1480 O O . CYS A 1 181 ? 8.608 9.173 -12.673 1.00 82.88 181 CYS A O 1
ATOM 1482 N N . ASN A 1 182 ? 8.667 11.338 -12.093 1.00 74.25 182 ASN A N 1
ATOM 1483 C CA . ASN A 1 182 ? 9.996 11.639 -12.633 1.00 74.25 182 ASN A CA 1
ATOM 1484 C C . ASN A 1 182 ? 11.173 10.957 -11.902 1.00 74.25 182 ASN A C 1
ATOM 1486 O O . ASN A 1 182 ? 12.327 11.326 -12.107 1.00 74.25 182 ASN A O 1
ATOM 1490 N N . ALA A 1 183 ? 10.917 9.967 -11.046 1.00 80.88 183 ALA A N 1
ATOM 1491 C CA . ALA A 1 183 ? 11.981 9.196 -10.423 1.00 80.88 183 ALA A CA 1
ATOM 1492 C C . ALA A 1 183 ? 12.469 8.118 -11.403 1.00 80.88 183 ALA A C 1
ATOM 1494 O O . ALA A 1 183 ? 11.718 7.195 -11.724 1.00 80.88 183 ALA A O 1
ATOM 1495 N N . GLY A 1 184 ? 13.731 8.195 -11.842 1.00 78.31 184 GLY A N 1
ATOM 1496 C CA . GLY A 1 184 ? 14.296 7.290 -12.861 1.00 78.31 184 GLY A CA 1
ATOM 1497 C C . GLY A 1 184 ? 14.111 5.795 -12.557 1.00 78.31 184 GLY A C 1
ATOM 1498 O O . GLY A 1 184 ? 13.821 5.000 -13.452 1.00 78.31 184 GLY A O 1
ATOM 1499 N N . TRP A 1 185 ? 14.151 5.406 -11.277 1.00 86.06 185 TRP A N 1
ATOM 1500 C CA . TRP A 1 185 ? 13.894 4.025 -10.853 1.00 86.06 185 TRP A CA 1
ATOM 1501 C C . TRP A 1 185 ? 12.432 3.580 -11.052 1.00 86.06 185 TRP A C 1
ATOM 1503 O O . TRP A 1 185 ? 12.186 2.407 -11.333 1.00 86.06 185 TRP A O 1
ATOM 1513 N N . LEU A 1 186 ? 11.451 4.484 -10.924 1.00 90.75 186 LEU A N 1
ATOM 1514 C CA . LEU A 1 186 ? 10.040 4.188 -11.208 1.00 90.75 186 LEU A CA 1
ATOM 1515 C C . LEU A 1 186 ? 9.797 4.078 -12.707 1.00 90.75 186 LEU A C 1
ATOM 1517 O O . LEU A 1 186 ? 9.116 3.148 -13.135 1.00 90.75 186 LEU A O 1
ATOM 1521 N N . ILE A 1 187 ? 10.393 4.977 -13.492 1.00 91.25 187 ILE A N 1
ATOM 1522 C CA . ILE A 1 187 ? 10.321 4.934 -14.957 1.00 91.25 187 ILE A CA 1
ATOM 1523 C C . ILE A 1 187 ? 10.892 3.604 -15.459 1.00 91.25 187 ILE A C 1
ATOM 1525 O O . ILE A 1 187 ? 10.230 2.896 -16.214 1.00 91.25 187 ILE A O 1
ATOM 1529 N N . SER A 1 188 ? 12.062 3.208 -14.957 1.00 92.25 188 SER A N 1
ATOM 1530 C CA . SER A 1 188 ? 12.669 1.912 -15.272 1.00 92.25 188 SER A CA 1
ATOM 1531 C C . SER A 1 188 ? 11.734 0.746 -14.936 1.00 92.25 188 SER A C 1
ATOM 1533 O O . SER A 1 188 ? 11.501 -0.123 -15.769 1.00 92.25 188 SER A O 1
ATOM 1535 N N . LYS A 1 189 ? 11.131 0.726 -13.738 1.00 94.31 189 LYS A N 1
ATOM 1536 C CA . LYS A 1 189 ? 10.173 -0.326 -13.349 1.00 94.31 189 LYS A CA 1
ATOM 1537 C C . LYS A 1 189 ? 8.948 -0.378 -14.267 1.00 94.31 189 LYS A C 1
ATOM 1539 O O . LYS A 1 189 ? 8.524 -1.472 -14.641 1.00 94.31 189 LYS A O 1
ATOM 1544 N N . LEU A 1 190 ? 8.392 0.781 -14.625 1.00 95.38 190 LEU A N 1
ATOM 1545 C CA . LEU A 1 190 ? 7.262 0.891 -15.547 1.00 95.38 190 LEU A CA 1
ATOM 1546 C C . LEU A 1 190 ? 7.617 0.277 -16.904 1.00 95.38 190 LEU A C 1
ATOM 1548 O O . LEU A 1 190 ? 6.916 -0.621 -17.368 1.00 95.38 190 LEU A O 1
ATOM 1552 N N . TYR A 1 191 ? 8.727 0.701 -17.505 1.00 95.06 191 TYR A N 1
ATOM 1553 C CA . TYR A 1 191 ? 9.136 0.226 -18.825 1.00 95.06 191 TYR A CA 1
ATOM 1554 C C . TYR A 1 191 ? 9.664 -1.206 -18.833 1.00 95.06 191 TYR A C 1
ATOM 1556 O O . TYR A 1 191 ? 9.476 -1.894 -19.828 1.00 95.06 191 TYR A O 1
ATOM 1564 N N . ILE A 1 192 ? 10.216 -1.723 -17.734 1.00 95.50 192 ILE A N 1
ATOM 1565 C CA . ILE A 1 192 ? 10.483 -3.163 -17.600 1.00 95.50 192 ILE A CA 1
ATOM 1566 C C . ILE A 1 192 ? 9.170 -3.948 -17.669 1.00 95.50 192 ILE A C 1
ATOM 1568 O O . ILE A 1 192 ? 9.101 -4.983 -18.328 1.00 95.50 192 ILE A O 1
ATOM 1572 N N . LYS A 1 193 ? 8.113 -3.482 -16.992 1.00 95.56 193 LYS A N 1
ATOM 1573 C CA . LYS A 1 193 ? 6.817 -4.175 -16.982 1.00 95.56 193 LYS A CA 1
ATOM 1574 C C . LYS A 1 193 ? 6.110 -4.075 -18.335 1.00 95.56 193 LYS A C 1
ATOM 1576 O O . LYS A 1 193 ? 5.607 -5.086 -18.817 1.00 95.56 193 LYS A O 1
ATOM 1581 N N . LEU A 1 194 ? 6.123 -2.895 -18.960 1.00 95.75 194 LEU A N 1
ATOM 1582 C CA . LEU A 1 194 ? 5.572 -2.680 -20.301 1.00 95.75 194 LEU A CA 1
ATOM 1583 C C . LEU A 1 194 ? 6.374 -3.432 -21.368 1.00 95.75 194 LEU A C 1
ATOM 1585 O O . LEU A 1 194 ? 5.790 -4.180 -22.140 1.00 95.75 194 LEU A O 1
ATOM 1589 N N . GLY A 1 195 ? 7.701 -3.312 -21.359 1.00 94.50 195 GLY A N 1
ATOM 1590 C CA . GLY A 1 195 ? 8.608 -3.901 -22.345 1.00 94.50 195 GLY A CA 1
ATOM 1591 C C . GLY A 1 195 ? 8.603 -5.429 -22.372 1.00 94.50 195 GLY A C 1
ATOM 1592 O O . GLY A 1 195 ? 8.887 -6.013 -23.410 1.00 94.50 195 GLY A O 1
ATOM 1593 N N . LYS A 1 196 ? 8.213 -6.100 -21.277 1.00 93.62 196 LYS A N 1
ATOM 1594 C CA . LYS A 1 196 ? 7.962 -7.556 -21.288 1.00 93.62 196 LYS A CA 1
ATOM 1595 C C . LYS A 1 196 ? 6.805 -7.959 -22.204 1.00 93.62 196 LYS A C 1
ATOM 1597 O O . LYS A 1 196 ? 6.842 -9.050 -22.758 1.00 93.62 196 LYS A O 1
ATOM 1602 N N . ALA A 1 197 ? 5.775 -7.121 -22.309 1.00 92.81 197 ALA A N 1
ATOM 1603 C CA . ALA A 1 197 ? 4.595 -7.374 -23.136 1.00 92.81 197 ALA A CA 1
ATOM 1604 C C . ALA A 1 197 ? 4.671 -6.666 -24.501 1.00 92.81 197 ALA A C 1
ATOM 1606 O O . ALA A 1 197 ? 4.160 -7.188 -25.486 1.00 92.81 197 ALA A O 1
ATOM 1607 N N . HIS A 1 198 ? 5.326 -5.504 -24.538 1.00 92.94 198 HIS A N 1
ATOM 1608 C CA . HIS A 1 198 ? 5.393 -4.568 -25.659 1.00 92.94 198 HIS A CA 1
ATOM 1609 C C . HIS A 1 198 ? 6.820 -4.001 -25.808 1.00 92.94 198 HIS A C 1
ATOM 1611 O O . HIS A 1 198 ? 7.070 -2.848 -25.428 1.00 92.94 198 HIS A O 1
ATOM 1617 N N . PRO A 1 199 ? 7.799 -4.798 -26.286 1.00 90.56 199 PRO A N 1
ATOM 1618 C CA . PRO A 1 199 ? 9.199 -4.374 -26.398 1.00 90.56 199 PRO A CA 1
ATOM 1619 C C . PRO A 1 199 ? 9.404 -3.113 -27.246 1.00 90.56 199 PRO A C 1
ATOM 1621 O O . PRO A 1 199 ? 10.325 -2.338 -26.991 1.00 90.56 199 PRO A O 1
ATOM 1624 N N . GLU A 1 200 ? 8.530 -2.879 -28.225 1.00 89.69 200 GLU A N 1
ATOM 1625 C CA . GLU A 1 200 ? 8.541 -1.713 -29.106 1.00 89.69 200 GLU A CA 1
ATOM 1626 C C . GLU A 1 200 ? 8.437 -0.382 -28.351 1.00 89.69 200 GLU A C 1
ATOM 1628 O O . GLU A 1 200 ? 8.919 0.636 -28.834 1.00 89.69 200 GLU A O 1
ATOM 1633 N N . LEU A 1 201 ? 7.872 -0.378 -27.141 1.00 91.19 201 LEU A N 1
ATOM 1634 C CA . LEU A 1 201 ? 7.720 0.839 -26.342 1.00 91.19 201 LEU A CA 1
ATOM 1635 C C . LEU A 1 201 ? 9.038 1.334 -25.743 1.00 91.19 201 LEU A C 1
ATOM 1637 O O . LEU A 1 201 ? 9.135 2.492 -25.346 1.00 91.19 201 LEU A O 1
ATOM 1641 N N . LEU A 1 202 ? 10.067 0.486 -25.675 1.00 90.94 202 LEU A N 1
ATOM 1642 C CA . LEU A 1 202 ? 11.355 0.868 -25.098 1.00 90.94 202 LEU A CA 1
ATOM 1643 C C . LEU A 1 202 ? 12.054 1.959 -25.915 1.00 90.94 202 LEU A C 1
ATOM 1645 O O . LEU A 1 202 ? 12.791 2.753 -25.338 1.00 90.94 202 LEU A O 1
ATOM 1649 N N . SER A 1 203 ? 11.801 2.056 -27.225 1.00 87.38 203 SER A N 1
ATOM 1650 C CA . SER A 1 203 ? 12.388 3.121 -28.046 1.00 87.38 203 SER A CA 1
ATOM 1651 C C . SER A 1 203 ? 11.936 4.513 -27.605 1.00 87.38 203 SER A C 1
ATOM 1653 O O . SER A 1 203 ? 12.690 5.469 -27.744 1.00 87.38 203 SER A O 1
ATOM 1655 N N . GLU A 1 204 ? 10.735 4.640 -27.033 1.00 88.25 204 GLU A N 1
ATOM 1656 C CA . GLU A 1 204 ? 10.258 5.910 -26.473 1.00 88.25 204 GLU A CA 1
ATOM 1657 C C . GLU A 1 204 ? 11.131 6.343 -25.287 1.00 88.25 204 GLU A C 1
ATOM 1659 O O . GLU A 1 204 ? 11.501 7.514 -25.175 1.00 88.25 204 GLU A O 1
ATOM 1664 N N . LEU A 1 205 ? 11.527 5.388 -24.436 1.00 88.38 205 LEU A N 1
ATOM 1665 C CA . LEU A 1 205 ? 12.328 5.653 -23.244 1.00 88.38 205 LEU A CA 1
ATOM 1666 C C . LEU A 1 205 ? 13.710 6.215 -23.591 1.00 88.38 205 LEU A C 1
ATOM 1668 O O . LEU A 1 205 ? 14.197 7.081 -22.868 1.00 88.38 205 LEU A O 1
ATOM 1672 N N . ARG A 1 206 ? 14.292 5.810 -24.729 1.00 87.31 206 ARG A N 1
ATOM 1673 C CA . ARG A 1 206 ? 15.572 6.339 -25.232 1.00 87.31 206 ARG A CA 1
ATOM 1674 C C . ARG A 1 206 ? 15.593 7.870 -25.287 1.00 87.31 206 ARG A C 1
ATOM 1676 O O . ARG A 1 206 ? 16.612 8.476 -24.975 1.00 87.31 206 ARG A O 1
ATOM 1683 N N . HIS A 1 207 ? 14.478 8.493 -25.664 1.00 85.19 207 HIS A N 1
ATOM 1684 C CA . HIS A 1 207 ? 14.377 9.947 -25.818 1.00 85.19 207 HIS A CA 1
ATOM 1685 C C . HIS A 1 207 ? 14.010 10.683 -24.523 1.00 85.19 207 HIS A C 1
ATOM 1687 O O . HIS A 1 207 ? 14.158 11.905 -24.447 1.00 85.19 207 HIS A O 1
ATOM 1693 N N . ILE A 1 208 ? 13.521 9.948 -23.523 1.00 84.44 208 ILE A N 1
ATOM 1694 C CA . ILE A 1 208 ? 13.079 10.482 -22.233 1.00 84.44 208 ILE A CA 1
ATOM 1695 C C . ILE A 1 208 ? 14.221 10.412 -21.220 1.00 84.44 208 ILE A C 1
ATOM 1697 O O . ILE A 1 208 ? 14.502 11.397 -20.545 1.00 84.44 208 ILE A O 1
ATOM 1701 N N . ASN A 1 209 ? 14.840 9.239 -21.099 1.00 87.38 209 ASN A N 1
ATOM 1702 C CA . ASN A 1 209 ? 15.847 8.926 -20.100 1.00 87.38 209 ASN A CA 1
ATOM 1703 C C . ASN A 1 209 ? 16.704 7.755 -20.624 1.00 87.38 209 ASN A C 1
ATOM 1705 O O . ASN A 1 209 ? 16.266 6.598 -20.664 1.00 87.38 209 ASN A O 1
ATOM 1709 N N . SER A 1 210 ? 17.922 8.068 -21.063 1.00 88.12 210 SER A N 1
ATOM 1710 C CA . SER A 1 210 ? 18.821 7.097 -21.697 1.00 88.12 210 SER A CA 1
ATOM 1711 C C . SER A 1 210 ? 19.375 6.068 -20.710 1.00 88.12 210 SER A C 1
ATOM 1713 O O . SER A 1 210 ? 19.590 4.913 -21.090 1.00 88.12 210 SER A O 1
ATOM 1715 N N . ASP A 1 211 ? 19.561 6.449 -19.444 1.00 89.44 211 ASP A N 1
ATOM 1716 C CA . ASP A 1 211 ? 20.040 5.561 -18.389 1.00 89.44 211 ASP A CA 1
ATOM 1717 C C . ASP A 1 211 ? 19.018 4.454 -18.072 1.00 89.44 211 ASP A C 1
ATOM 1719 O O . ASP A 1 211 ? 19.340 3.263 -18.109 1.00 89.44 211 ASP A O 1
ATOM 1723 N N . ALA A 1 212 ? 17.752 4.821 -17.892 1.00 90.94 212 ALA A N 1
ATOM 1724 C CA . ALA A 1 212 ? 16.627 3.910 -17.735 1.00 90.94 212 ALA A CA 1
ATOM 1725 C C . ALA A 1 212 ? 16.415 3.045 -18.983 1.00 90.94 212 ALA A C 1
ATOM 1727 O O . ALA A 1 212 ? 16.104 1.862 -18.847 1.00 90.94 212 ALA A O 1
ATOM 1728 N N . TYR A 1 213 ? 16.594 3.592 -20.191 1.00 92.62 213 TYR A N 1
ATOM 1729 C CA . TYR A 1 213 ? 16.501 2.821 -21.434 1.00 92.62 213 TYR A CA 1
ATOM 1730 C C . TYR A 1 213 ? 17.525 1.684 -21.482 1.00 92.62 213 TYR A C 1
ATOM 1732 O O . TYR A 1 213 ? 17.144 0.520 -21.626 1.00 92.62 213 TYR A O 1
ATOM 1740 N N . CYS A 1 214 ? 18.809 2.003 -21.290 1.00 91.88 214 CYS A N 1
ATOM 1741 C CA . CYS A 1 214 ? 19.878 1.005 -21.297 1.00 91.88 214 CYS A CA 1
ATOM 1742 C C . CYS A 1 214 ? 19.683 -0.026 -20.176 1.00 91.88 214 CYS A C 1
ATOM 1744 O O . CYS A 1 214 ? 19.856 -1.227 -20.392 1.00 91.88 214 CYS A O 1
ATOM 1746 N N . TYR A 1 215 ? 19.244 0.422 -18.997 1.00 94.38 215 TYR A N 1
ATOM 1747 C CA . TYR A 1 215 ? 18.905 -0.468 -17.893 1.00 94.38 215 TYR A CA 1
ATOM 1748 C C . TYR A 1 215 ? 17.765 -1.438 -18.245 1.00 94.38 215 TYR A C 1
ATOM 1750 O O . TYR A 1 215 ? 17.865 -2.636 -17.971 1.00 94.38 215 TYR A O 1
ATOM 1758 N N . CYS A 1 216 ? 16.694 -0.950 -18.878 1.00 94.81 216 CYS A N 1
ATOM 1759 C CA . CYS A 1 216 ? 15.571 -1.786 -19.302 1.00 94.81 216 CYS A CA 1
ATOM 1760 C C . CYS A 1 216 ? 16.005 -2.832 -20.332 1.00 94.81 216 CYS A C 1
ATOM 1762 O O . CYS A 1 216 ? 15.624 -3.993 -20.194 1.00 94.81 216 CYS A O 1
ATOM 1764 N N . LEU A 1 217 ? 16.819 -2.453 -21.325 1.00 94.25 217 LEU A N 1
ATOM 1765 C CA . LEU A 1 217 ? 17.354 -3.398 -22.309 1.00 94.25 217 LEU A CA 1
ATOM 1766 C C . LEU A 1 217 ? 18.132 -4.525 -21.630 1.00 94.25 217 LEU A C 1
ATOM 1768 O O . LEU A 1 217 ? 17.864 -5.697 -21.891 1.00 94.25 217 LEU A O 1
ATOM 1772 N N . TRP A 1 218 ? 19.024 -4.181 -20.698 1.00 94.88 218 TRP A N 1
ATOM 1773 C CA . TRP A 1 218 ? 19.802 -5.171 -19.960 1.00 94.88 218 TRP A CA 1
ATOM 1774 C C . TRP A 1 218 ? 18.910 -6.116 -19.143 1.00 94.88 218 TRP A C 1
ATOM 1776 O O . TRP A 1 218 ? 19.029 -7.335 -19.266 1.00 94.88 218 TRP A O 1
ATOM 1786 N N . ILE A 1 219 ? 17.975 -5.577 -18.350 1.00 96.75 219 ILE A N 1
ATOM 1787 C CA . ILE A 1 219 ? 17.058 -6.383 -17.524 1.00 96.75 219 ILE A CA 1
ATOM 1788 C C . ILE A 1 219 ? 16.183 -7.313 -18.372 1.00 96.75 219 ILE A C 1
ATOM 1790 O O . ILE A 1 219 ? 15.854 -8.420 -17.941 1.00 96.75 219 ILE A O 1
ATOM 1794 N N . LEU A 1 220 ? 15.786 -6.869 -19.563 1.00 95.06 220 LEU A N 1
ATOM 1795 C CA . LEU A 1 220 ? 14.949 -7.636 -20.482 1.00 95.06 220 LEU A CA 1
ATOM 1796 C C . LEU A 1 220 ? 15.757 -8.545 -21.417 1.00 95.06 220 LEU A C 1
ATOM 1798 O O . LEU A 1 220 ? 15.162 -9.227 -22.249 1.00 95.06 220 LEU A O 1
ATOM 1802 N N . ASN A 1 221 ? 17.085 -8.595 -21.257 1.00 94.25 221 ASN A N 1
ATOM 1803 C CA . ASN A 1 221 ? 18.004 -9.361 -22.097 1.00 94.25 221 ASN A CA 1
ATOM 1804 C C . ASN A 1 221 ? 17.869 -9.020 -23.596 1.00 94.25 221 ASN A C 1
ATOM 1806 O O . ASN A 1 221 ? 17.887 -9.894 -24.465 1.00 94.25 221 ASN A O 1
ATOM 1810 N N . LEU A 1 222 ? 17.696 -7.731 -23.882 1.00 91.44 222 LEU A N 1
ATOM 1811 C CA . LEU A 1 222 ? 17.633 -7.162 -25.221 1.00 91.44 222 LEU A CA 1
ATOM 1812 C C . LEU A 1 222 ? 18.965 -6.493 -25.560 1.00 91.44 222 LEU A C 1
ATOM 1814 O O . LEU A 1 222 ? 19.667 -5.983 -24.689 1.00 91.44 222 LEU A O 1
ATOM 1818 N N . LYS A 1 223 ? 19.305 -6.487 -26.848 1.00 89.50 223 LYS A N 1
ATOM 1819 C CA . LYS A 1 223 ? 20.498 -5.800 -27.348 1.00 89.50 223 LYS A CA 1
ATOM 1820 C C . LYS A 1 223 ? 20.215 -4.318 -27.547 1.00 89.50 223 LYS A C 1
ATOM 1822 O O . LYS A 1 223 ? 19.090 -3.952 -27.894 1.00 89.50 223 LYS A O 1
ATOM 1827 N N . LEU A 1 224 ? 21.246 -3.490 -27.394 1.00 87.19 224 LEU A N 1
ATOM 1828 C CA . LEU A 1 224 ? 21.180 -2.115 -27.859 1.00 87.19 224 LEU A CA 1
ATOM 1829 C C . LEU A 1 224 ? 21.084 -2.135 -29.394 1.00 87.19 224 LEU A C 1
ATOM 1831 O O . LEU A 1 224 ? 21.900 -2.790 -30.049 1.00 87.19 224 LEU A O 1
ATOM 1835 N N . PRO A 1 225 ? 20.073 -1.488 -29.999 1.00 84.12 225 PRO A N 1
ATOM 1836 C CA . PRO A 1 225 ? 20.051 -1.303 -31.442 1.00 84.12 225 PRO A CA 1
ATOM 1837 C C . PRO A 1 225 ? 21.308 -0.550 -31.873 1.00 84.12 225 PRO A C 1
ATOM 1839 O O . PRO A 1 225 ? 21.737 0.364 -31.172 1.00 84.12 225 PRO A O 1
ATOM 1842 N N . SER A 1 226 ? 21.874 -0.922 -33.022 1.00 70.88 226 SER A N 1
ATOM 1843 C CA . SER A 1 226 ? 23.059 -0.272 -33.585 1.00 70.88 226 SER A CA 1
ATOM 1844 C C . SER A 1 226 ? 22.873 1.247 -33.609 1.00 70.88 226 SER A C 1
ATOM 1846 O O . SER A 1 226 ? 22.001 1.749 -34.319 1.00 70.88 226 SER A O 1
ATOM 1848 N N . VAL A 1 227 ? 23.674 1.949 -32.809 1.00 65.69 227 VAL A N 1
ATOM 1849 C CA . VAL A 1 227 ? 23.652 3.407 -32.679 1.00 65.69 227 VAL A CA 1
ATOM 1850 C C . VAL A 1 227 ? 24.394 3.994 -33.880 1.00 65.69 227 VAL A C 1
ATOM 1852 O O . VAL A 1 227 ? 25.544 3.638 -34.137 1.00 65.69 227 VAL A O 1
ATOM 1855 N N . SER A 1 228 ? 23.738 4.861 -34.655 1.00 55.72 228 SER A N 1
ATOM 1856 C CA . SER A 1 228 ? 24.367 5.547 -35.793 1.00 55.72 228 SER A CA 1
ATOM 1857 C C . SER A 1 228 ? 25.545 6.405 -35.314 1.00 55.72 228 SER A C 1
ATOM 1859 O O . SER A 1 228 ? 25.476 6.980 -34.233 1.00 55.72 228 SER A O 1
ATOM 1861 N N . ALA A 1 229 ? 26.578 6.603 -36.139 1.00 45.88 229 ALA A N 1
ATOM 1862 C CA . ALA A 1 229 ? 27.818 7.321 -35.790 1.00 45.88 229 ALA A CA 1
ATOM 1863 C C . ALA A 1 229 ? 27.675 8.797 -35.312 1.00 45.88 229 ALA A C 1
ATOM 1865 O O . ALA A 1 229 ? 28.676 9.424 -34.985 1.00 45.88 229 ALA A O 1
ATOM 1866 N N . GLY A 1 230 ? 26.464 9.370 -35.260 1.00 50.75 230 GLY A N 1
ATOM 1867 C CA . GLY A 1 230 ? 26.174 10.702 -34.695 1.00 50.75 230 GLY A CA 1
ATOM 1868 C C . GLY A 1 230 ? 25.279 10.702 -33.445 1.00 50.75 230 GLY A C 1
ATOM 1869 O O . GLY A 1 230 ? 25.068 11.747 -32.843 1.00 50.75 230 GLY A O 1
ATOM 1870 N N . GLU A 1 231 ? 24.761 9.545 -33.040 1.00 60.56 231 GLU A N 1
ATOM 1871 C CA . GLU A 1 231 ? 23.831 9.369 -31.919 1.00 60.56 231 GLU A CA 1
ATOM 1872 C C . GLU A 1 231 ? 24.450 9.095 -30.518 1.00 60.56 231 GLU A C 1
ATOM 1874 O O . GLU A 1 231 ? 23.695 9.157 -29.543 1.00 60.56 231 GLU A O 1
ATOM 1879 N N . PRO A 1 232 ? 25.764 8.821 -30.326 1.00 63.69 232 PRO A N 1
ATOM 1880 C CA . PRO A 1 232 ? 26.333 8.613 -28.987 1.00 63.69 232 PRO A CA 1
ATOM 1881 C C . PRO A 1 232 ? 26.152 9.810 -28.040 1.00 63.69 232 PRO A C 1
ATOM 1883 O O . PRO A 1 232 ? 25.896 9.625 -26.850 1.00 63.69 232 PRO A O 1
ATOM 1886 N N . GLY A 1 233 ? 26.218 11.038 -28.570 1.00 62.81 233 GLY A N 1
ATOM 1887 C CA . GLY A 1 233 ? 25.983 12.264 -27.799 1.00 62.81 233 GLY A CA 1
ATOM 1888 C C . GLY A 1 233 ? 24.558 12.359 -27.247 1.00 62.81 233 GLY A C 1
ATOM 1889 O O . GLY A 1 233 ? 24.363 12.802 -26.118 1.00 62.81 233 GLY A O 1
ATOM 1890 N N . GLU A 1 234 ? 23.568 11.830 -27.972 1.00 71.50 234 GLU A N 1
ATOM 1891 C CA . GLU A 1 234 ? 22.172 11.839 -27.521 1.00 71.50 234 GLU A CA 1
ATOM 1892 C C . GLU A 1 234 ? 21.957 10.969 -26.275 1.00 71.50 234 GLU A C 1
ATOM 1894 O O . GLU A 1 234 ? 21.113 11.286 -25.437 1.00 71.50 234 GLU A O 1
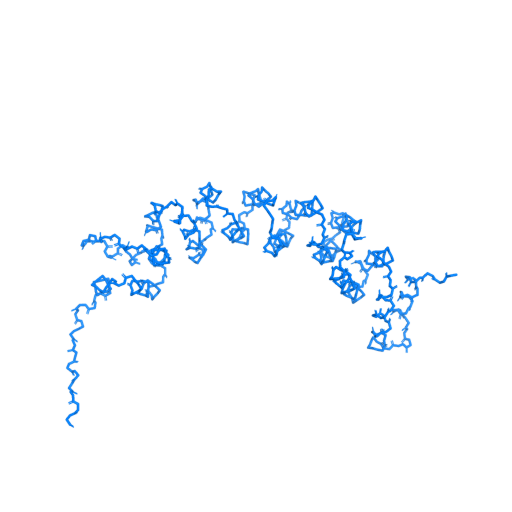ATOM 1899 N N . LEU A 1 235 ? 22.729 9.885 -26.118 1.00 77.81 235 LEU A N 1
ATOM 1900 C CA . LEU A 1 235 ? 22.669 9.056 -24.912 1.00 77.81 235 LEU A CA 1
ATOM 1901 C C . LEU A 1 235 ? 23.205 9.808 -23.689 1.00 77.81 235 LEU A C 1
ATOM 1903 O O . LEU A 1 235 ? 22.663 9.639 -22.601 1.00 77.81 235 LEU A O 1
ATOM 1907 N N . ILE A 1 236 ? 24.215 10.664 -23.841 1.00 78.81 236 ILE A N 1
ATOM 1908 C CA . ILE A 1 236 ? 24.741 11.481 -22.734 1.00 78.81 236 ILE A CA 1
ATOM 1909 C C . ILE A 1 236 ? 23.762 12.592 -22.387 1.00 78.81 236 ILE A C 1
ATOM 1911 O O . ILE A 1 236 ? 23.435 12.779 -21.218 1.00 78.81 236 ILE A O 1
ATOM 1915 N N . ASP A 1 237 ? 23.272 13.302 -23.402 1.00 80.06 237 ASP A N 1
ATOM 1916 C CA . ASP A 1 237 ? 22.411 14.472 -23.228 1.00 80.06 237 ASP A CA 1
ATOM 1917 C C . ASP A 1 237 ? 21.087 14.128 -22.537 1.00 80.06 237 ASP A C 1
ATOM 1919 O O . ASP A 1 237 ? 20.467 14.976 -21.891 1.00 80.06 237 ASP A O 1
ATOM 1923 N N . LYS A 1 238 ? 20.639 12.875 -22.672 1.00 80.75 238 LYS A N 1
ATOM 1924 C CA . LYS A 1 238 ? 19.422 12.344 -22.042 1.00 80.75 238 LYS A CA 1
ATOM 1925 C C . LYS A 1 238 ? 19.684 11.528 -20.776 1.00 80.75 238 LYS A C 1
ATOM 1927 O O . LYS A 1 238 ? 18.736 10.977 -20.219 1.00 80.75 238 LYS A O 1
ATOM 1932 N N . SER A 1 239 ? 20.935 11.448 -20.327 1.00 81.12 239 SER A N 1
ATOM 1933 C CA . SER A 1 239 ? 21.312 10.719 -19.118 1.00 81.12 239 SER A CA 1
ATOM 1934 C C . SER A 1 239 ? 21.183 11.615 -17.899 1.00 81.12 239 SER A C 1
ATOM 1936 O O . SER A 1 239 ? 21.795 12.680 -17.830 1.00 81.12 239 SER A O 1
ATOM 1938 N N . HIS A 1 240 ? 20.475 11.143 -16.879 1.00 82.94 240 HIS A N 1
ATOM 1939 C CA . HIS A 1 240 ? 20.431 11.836 -15.591 1.00 82.94 240 HIS A CA 1
ATOM 1940 C C . HIS A 1 240 ? 21.628 11.491 -14.695 1.00 82.94 240 HIS A C 1
ATOM 1942 O O . HIS A 1 240 ? 22.025 12.306 -13.863 1.00 82.94 240 HIS A O 1
ATOM 1948 N N . GLU A 1 241 ? 22.226 10.308 -14.877 1.00 86.81 241 GLU A N 1
ATOM 1949 C CA . GLU A 1 241 ? 23.365 9.832 -14.090 1.00 86.81 241 GLU A CA 1
ATOM 1950 C C . GLU A 1 241 ? 24.382 9.104 -14.983 1.00 86.81 241 GLU A C 1
ATOM 1952 O O . GLU A 1 241 ? 24.259 7.914 -15.272 1.00 86.81 241 GLU A O 1
ATOM 1957 N N . GLN A 1 242 ? 25.424 9.821 -15.413 1.00 85.81 242 GLN A N 1
ATOM 1958 C CA . GLN A 1 242 ? 26.418 9.301 -16.364 1.00 85.81 242 GLN A CA 1
ATOM 1959 C C . GLN A 1 242 ? 27.125 8.030 -15.865 1.00 85.81 242 GLN A C 1
ATOM 1961 O O . GLN A 1 242 ? 27.328 7.096 -16.637 1.00 85.81 242 GLN A O 1
ATOM 1966 N N . SER A 1 243 ? 27.452 7.952 -14.571 1.00 89.38 243 SER A N 1
ATOM 1967 C CA . SER A 1 243 ? 28.059 6.758 -13.965 1.00 89.38 243 SER A CA 1
ATOM 1968 C C . SER A 1 243 ? 27.162 5.525 -14.091 1.00 89.38 243 SER A C 1
ATOM 1970 O O . SER A 1 243 ? 27.644 4.421 -14.354 1.00 89.38 243 SER A O 1
ATOM 1972 N N . PHE A 1 244 ? 25.849 5.707 -13.933 1.00 90.38 244 PHE A N 1
ATOM 1973 C CA . PHE A 1 244 ? 24.877 4.631 -14.077 1.00 90.38 244 PHE A CA 1
ATOM 1974 C C . PHE A 1 244 ? 24.685 4.235 -15.546 1.00 90.38 244 PHE A C 1
ATOM 1976 O O . PHE A 1 244 ? 24.598 3.043 -15.847 1.00 90.38 244 PHE A O 1
ATOM 1983 N N . LEU A 1 245 ? 24.722 5.200 -16.473 1.00 90.19 245 LEU A N 1
ATOM 1984 C CA . LEU A 1 245 ? 24.743 4.919 -17.909 1.00 90.19 245 LEU A CA 1
ATOM 1985 C C . LEU A 1 245 ? 25.964 4.069 -18.302 1.00 90.19 245 LEU A C 1
ATOM 1987 O O . LEU A 1 245 ? 25.785 3.036 -18.944 1.00 90.19 245 LEU A O 1
ATOM 1991 N N . ILE A 1 246 ? 27.179 4.439 -17.871 1.00 91.12 246 ILE A N 1
ATOM 1992 C CA . ILE A 1 246 ? 28.409 3.654 -18.119 1.00 91.12 246 ILE A CA 1
ATOM 1993 C C . ILE A 1 246 ? 28.233 2.222 -17.624 1.00 91.12 246 ILE A C 1
ATOM 1995 O O . ILE A 1 246 ? 28.534 1.263 -18.336 1.00 91.12 246 ILE A O 1
ATOM 1999 N N . TRP A 1 247 ? 27.721 2.072 -16.401 1.00 94.00 247 TRP A N 1
ATOM 2000 C CA . TRP A 1 247 ? 27.471 0.760 -15.824 1.00 94.00 247 TRP A CA 1
ATOM 2001 C C . TRP A 1 247 ? 26.500 -0.061 -16.685 1.00 94.00 247 TRP A C 1
ATOM 2003 O O . TRP A 1 247 ? 26.776 -1.229 -16.964 1.00 94.00 247 TRP A O 1
ATOM 2013 N N . CYS A 1 248 ? 25.405 0.542 -17.161 1.00 92.88 248 CYS A N 1
ATOM 2014 C CA . CYS A 1 248 ? 24.441 -0.126 -18.038 1.00 92.88 248 CYS A CA 1
ATOM 2015 C C . CYS A 1 248 ? 25.060 -0.531 -19.382 1.00 92.88 248 CYS A C 1
ATOM 2017 O O . CYS A 1 248 ? 24.866 -1.663 -19.820 1.00 92.88 248 CYS A O 1
ATOM 2019 N N . LEU A 1 249 ? 25.843 0.346 -20.015 1.00 92.25 249 LEU A N 1
ATOM 2020 C CA . LEU A 1 249 ? 26.543 0.033 -21.266 1.00 92.25 249 LEU A CA 1
ATOM 2021 C C . LEU A 1 249 ? 27.533 -1.126 -21.086 1.00 92.25 249 LEU A C 1
ATOM 2023 O O . LEU A 1 249 ? 27.587 -2.034 -21.914 1.00 92.25 249 LEU A O 1
ATOM 2027 N N . GLY A 1 250 ? 28.246 -1.164 -19.956 1.00 92.38 250 GLY A N 1
ATOM 2028 C CA . GLY A 1 250 ? 29.129 -2.280 -19.616 1.00 92.38 250 GLY A CA 1
ATOM 2029 C C . GLY A 1 250 ? 28.363 -3.596 -19.458 1.00 92.38 250 GLY A C 1
ATOM 2030 O O . GLY A 1 250 ? 28.823 -4.647 -19.901 1.00 92.38 250 GLY A O 1
ATOM 2031 N N . ARG A 1 251 ? 27.154 -3.547 -18.883 1.00 95.25 251 ARG A N 1
ATOM 2032 C CA . ARG A 1 251 ? 26.253 -4.707 -18.792 1.00 95.25 251 ARG A CA 1
ATOM 2033 C C . ARG A 1 251 ? 25.701 -5.167 -20.142 1.00 95.25 251 ARG A C 1
ATOM 2035 O O . ARG A 1 251 ? 25.408 -6.352 -20.280 1.00 95.25 251 ARG A O 1
ATOM 2042 N N . LEU A 1 252 ? 25.579 -4.260 -21.108 1.00 92.75 252 LEU A N 1
ATOM 2043 C CA . LEU A 1 252 ? 25.164 -4.548 -22.484 1.00 92.75 252 LEU A CA 1
ATOM 2044 C C . LEU A 1 252 ? 26.325 -4.988 -23.393 1.00 92.75 252 LEU A C 1
ATOM 2046 O O . LEU A 1 252 ? 26.079 -5.358 -24.534 1.00 92.75 252 LEU A O 1
ATOM 2050 N N . ALA A 1 253 ? 27.561 -5.014 -22.879 1.00 92.12 253 ALA A N 1
ATOM 2051 C CA . ALA A 1 253 ? 28.785 -5.311 -23.629 1.00 92.12 253 ALA A CA 1
ATOM 2052 C C . ALA A 1 253 ? 29.100 -4.304 -24.757 1.00 92.12 253 ALA A C 1
ATOM 2054 O O . ALA A 1 253 ? 29.743 -4.650 -25.746 1.00 92.12 253 ALA A O 1
ATOM 2055 N N . GLU A 1 254 ? 28.707 -3.042 -24.578 1.00 90.94 254 GLU A N 1
ATOM 2056 C CA . GLU A 1 254 ? 28.877 -1.964 -25.562 1.00 90.94 254 GLU A CA 1
ATOM 2057 C C . GLU A 1 254 ? 30.227 -1.244 -25.388 1.00 90.94 254 GLU A C 1
ATOM 2059 O O . GLU A 1 254 ? 30.282 -0.049 -25.101 1.00 90.94 254 GLU A O 1
ATOM 2064 N N . TRP A 1 255 ? 31.336 -1.987 -25.502 1.00 87.94 255 TRP A N 1
ATOM 2065 C CA . TRP A 1 255 ? 32.694 -1.474 -25.252 1.00 87.94 255 TRP A CA 1
ATOM 2066 C C . TRP A 1 255 ? 33.039 -0.250 -26.107 1.00 87.94 255 TRP A C 1
ATOM 2068 O O . TRP A 1 255 ? 33.422 0.787 -25.568 1.00 87.94 255 TRP A O 1
ATOM 2078 N N . ASP A 1 256 ? 32.876 -0.360 -27.426 1.00 86.06 256 ASP A N 1
ATOM 2079 C CA . ASP A 1 256 ? 33.240 0.708 -28.364 1.00 86.06 256 ASP A CA 1
ATOM 2080 C C . ASP A 1 256 ? 32.401 1.966 -28.115 1.00 86.06 256 ASP A C 1
ATOM 2082 O O . ASP A 1 256 ? 32.928 3.075 -28.060 1.00 86.06 256 ASP A O 1
ATOM 2086 N N . LEU A 1 257 ? 31.111 1.789 -27.819 1.00 85.06 257 LEU A N 1
ATOM 2087 C CA . LEU A 1 257 ? 30.230 2.899 -27.478 1.00 85.06 257 LEU A CA 1
ATOM 2088 C C . LEU A 1 257 ? 30.660 3.595 -26.180 1.00 85.06 257 LEU A C 1
ATOM 2090 O O . LEU A 1 257 ? 30.603 4.816 -26.111 1.00 85.06 257 LEU A O 1
ATOM 2094 N N . ILE A 1 258 ? 31.123 2.867 -25.156 1.00 87.38 258 ILE A N 1
ATOM 2095 C CA . ILE A 1 258 ? 31.678 3.488 -23.938 1.00 87.38 258 ILE A CA 1
ATOM 2096 C C . ILE A 1 258 ? 32.911 4.331 -24.282 1.00 87.38 258 ILE A C 1
ATOM 2098 O O . ILE A 1 258 ? 33.043 5.452 -23.786 1.00 87.38 258 ILE A O 1
ATOM 2102 N N . MET A 1 259 ? 33.802 3.805 -25.127 1.00 86.00 259 MET A N 1
ATOM 2103 C CA . MET A 1 259 ? 35.009 4.519 -25.552 1.00 86.00 259 MET A CA 1
ATOM 2104 C C . MET A 1 259 ? 34.665 5.821 -26.284 1.00 86.00 259 MET A C 1
ATOM 2106 O O . MET A 1 259 ? 35.245 6.864 -25.969 1.00 86.00 259 MET A O 1
ATOM 2110 N N . ASP A 1 260 ? 33.685 5.769 -27.186 1.00 80.50 260 ASP A N 1
ATOM 2111 C CA . ASP A 1 260 ? 33.245 6.903 -28.000 1.00 80.50 260 ASP A CA 1
ATOM 2112 C C . ASP A 1 260 ? 32.494 7.957 -27.177 1.00 80.50 260 ASP A C 1
ATOM 2114 O O . ASP A 1 260 ? 32.849 9.135 -27.191 1.00 80.50 260 ASP A O 1
ATOM 2118 N N . VAL A 1 261 ? 31.485 7.539 -26.407 1.00 77.25 261 VAL A N 1
ATOM 2119 C CA . VAL A 1 261 ? 30.634 8.414 -25.578 1.00 77.25 261 VAL A CA 1
ATOM 2120 C C . VAL A 1 261 ? 31.477 9.223 -24.587 1.00 77.25 261 VAL A C 1
ATOM 2122 O O . VAL A 1 261 ? 31.241 10.413 -24.386 1.00 77.25 261 VAL A O 1
ATOM 2125 N N . PHE A 1 262 ? 32.495 8.610 -23.983 1.00 77.88 262 PHE A N 1
ATOM 2126 C CA . PHE A 1 262 ? 33.316 9.258 -22.957 1.00 77.88 262 PHE A CA 1
ATOM 2127 C C . PHE A 1 262 ? 34.671 9.762 -23.474 1.00 77.88 262 PHE A C 1
ATOM 2129 O O . PHE A 1 262 ? 35.513 10.164 -22.670 1.00 77.88 262 PHE A O 1
ATOM 2136 N N . ASN A 1 263 ? 34.877 9.788 -24.799 1.00 76.94 263 ASN A N 1
ATOM 2137 C CA . ASN A 1 263 ? 36.113 10.234 -25.456 1.00 76.94 263 ASN A CA 1
ATOM 2138 C C . ASN A 1 263 ? 37.387 9.579 -24.885 1.00 76.94 263 ASN A C 1
ATOM 2140 O O . ASN A 1 263 ? 38.443 10.208 -24.773 1.00 76.94 263 ASN A O 1
ATOM 2144 N N . LEU A 1 264 ? 37.294 8.300 -24.517 1.00 79.44 264 LEU A N 1
ATOM 2145 C CA . LEU A 1 264 ? 38.391 7.545 -23.908 1.00 79.44 264 LEU A CA 1
ATOM 2146 C C . LEU A 1 264 ? 39.364 6.990 -24.953 1.00 79.44 264 LEU A C 1
ATOM 2148 O O . LEU A 1 264 ? 40.442 6.528 -24.595 1.00 79.44 264 LEU A O 1
ATOM 2152 N N . SER A 1 265 ? 39.035 7.081 -26.242 1.00 68.25 265 SER A N 1
ATOM 2153 C CA . SER A 1 265 ? 39.856 6.590 -27.360 1.00 68.25 265 SER A CA 1
ATOM 2154 C C . SER A 1 265 ? 41.242 7.252 -27.449 1.00 68.25 265 SER A C 1
ATOM 2156 O O . SER A 1 265 ? 42.144 6.708 -28.078 1.00 68.25 265 SER A O 1
ATOM 2158 N N . ASN A 1 266 ? 41.433 8.397 -26.781 1.00 64.50 266 ASN A N 1
ATOM 2159 C CA . ASN A 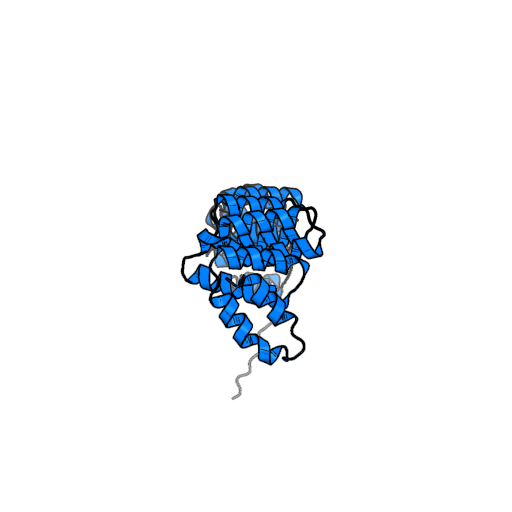1 266 ? 42.714 9.108 -26.687 1.00 64.50 266 ASN A CA 1
ATOM 2160 C C . ASN A 1 266 ? 43.538 8.747 -25.438 1.00 64.50 266 ASN A C 1
ATOM 2162 O O . ASN A 1 266 ? 44.659 9.239 -25.286 1.00 64.50 266 ASN A O 1
ATOM 2166 N N . LEU A 1 267 ? 43.015 7.909 -24.535 1.00 63.91 267 LEU A N 1
ATOM 2167 C CA . LEU A 1 267 ? 43.794 7.345 -23.436 1.00 63.91 267 LEU A CA 1
ATOM 2168 C C . LEU A 1 267 ? 44.713 6.271 -24.016 1.00 63.91 267 LEU A C 1
ATOM 2170 O O . LEU A 1 267 ? 44.403 5.081 -24.006 1.00 63.91 267 LEU A O 1
ATOM 2174 N N . ALA A 1 268 ? 45.851 6.708 -24.554 1.00 56.53 268 ALA A N 1
ATOM 2175 C CA . ALA A 1 268 ? 46.943 5.803 -24.863 1.00 56.53 268 ALA A CA 1
ATOM 2176 C C . ALA A 1 268 ? 47.254 4.985 -23.596 1.00 56.53 268 ALA A C 1
ATOM 2178 O O . ALA A 1 268 ? 47.334 5.581 -22.513 1.00 56.53 268 ALA A O 1
ATOM 2179 N N . PRO A 1 269 ? 47.423 3.653 -23.686 1.00 56.78 269 PRO A N 1
ATOM 2180 C CA . PRO A 1 269 ? 47.967 2.903 -22.569 1.00 56.78 269 PRO A CA 1
ATOM 2181 C C . PRO A 1 269 ? 49.322 3.532 -22.246 1.00 56.78 269 PRO A C 1
ATOM 2183 O O . PRO A 1 269 ? 50.249 3.458 -23.050 1.00 56.78 269 PRO A O 1
ATOM 2186 N N . GLN A 1 270 ? 49.430 4.220 -21.106 1.00 56.03 270 GLN A N 1
ATOM 2187 C CA . GLN A 1 270 ? 50.752 4.520 -20.584 1.00 56.03 270 GLN A CA 1
ATOM 2188 C C . GLN A 1 270 ? 51.392 3.171 -20.326 1.00 56.03 270 GLN A C 1
ATOM 2190 O O . GLN A 1 270 ? 50.791 2.345 -19.635 1.00 56.03 270 GLN A O 1
ATOM 2195 N N . ASP A 1 271 ? 52.546 2.950 -20.955 1.00 46.22 271 ASP A N 1
ATOM 2196 C CA . ASP A 1 271 ? 53.351 1.754 -20.796 1.00 46.22 271 ASP A CA 1
ATOM 2197 C C . ASP A 1 271 ? 53.332 1.346 -19.327 1.00 46.22 271 ASP A C 1
ATOM 2199 O O . ASP A 1 271 ? 53.930 1.996 -18.467 1.00 46.22 271 ASP A O 1
ATOM 2203 N N . ILE A 1 272 ? 52.618 0.259 -19.030 1.00 55.00 272 ILE A N 1
ATOM 2204 C CA . ILE A 1 272 ? 52.817 -0.472 -17.791 1.00 55.00 272 ILE A CA 1
ATOM 2205 C C . ILE A 1 272 ? 54.179 -1.127 -17.993 1.00 55.00 272 ILE A C 1
ATOM 2207 O O . ILE A 1 272 ? 54.287 -2.281 -18.408 1.00 55.00 272 ILE A O 1
ATOM 2211 N N . SER A 1 273 ? 55.233 -0.332 -17.796 1.00 46.12 273 SER A N 1
ATOM 2212 C CA . SER A 1 273 ? 56.600 -0.801 -17.722 1.00 46.12 273 SER A CA 1
ATOM 2213 C C . SER A 1 273 ? 56.604 -1.856 -16.631 1.00 46.12 273 SER A C 1
ATOM 2215 O O . SER A 1 273 ? 56.452 -1.554 -15.445 1.00 46.12 273 SER A O 1
ATOM 2217 N N . SER A 1 274 ? 56.670 -3.107 -17.074 1.00 44.16 274 SER A N 1
ATOM 2218 C CA . SER A 1 274 ? 56.774 -4.275 -16.218 1.00 44.16 274 SER A CA 1
ATOM 2219 C C . SER A 1 274 ? 57.962 -4.039 -15.284 1.00 44.16 274 SER A C 1
ATOM 2221 O O . SER A 1 274 ? 59.043 -3.735 -15.797 1.00 44.16 274 SER A O 1
ATOM 2223 N N . PRO A 1 275 ? 57.807 -4.112 -13.950 1.00 50.78 275 PRO A N 1
ATOM 2224 C CA . PRO A 1 275 ? 58.966 -4.056 -13.081 1.00 50.78 275 PRO A CA 1
ATOM 2225 C C . PRO A 1 275 ? 59.790 -5.316 -13.363 1.00 50.78 275 PRO A C 1
ATOM 2227 O O . PRO A 1 275 ? 59.320 -6.433 -13.145 1.00 50.78 275 PRO A O 1
ATOM 2230 N N . THR A 1 276 ? 60.968 -5.110 -13.950 1.00 55.38 276 THR A N 1
ATOM 2231 C CA . THR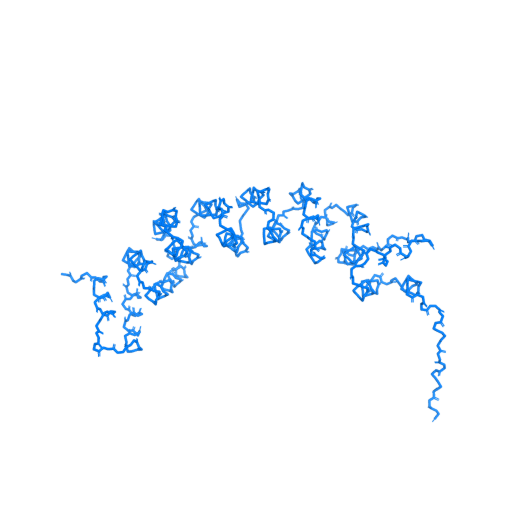 A 1 276 ? 62.040 -6.108 -14.079 1.00 55.38 276 THR A CA 1
ATOM 2232 C C . THR A 1 276 ? 62.440 -6.671 -12.730 1.00 55.38 276 THR A C 1
ATOM 2234 O O . THR A 1 276 ? 62.539 -5.851 -11.785 1.00 55.38 276 THR A O 1
#

pLDDT: mean 90.14, std 11.05, range [44.16, 98.44]

Radius of gyration: 27.82 Å; chains: 1; bounding box: 83×33×80 Å

Organism: Aeromonas veronii (NCBI:txid654)

Sequence (276 aa):
MVDKIEFILNLLEESSFSVESKAPFLRAFIGALDASNTSRLLIHSISHNLYLRDLINRKIEFDIKDGKGLLYEDLASKLLHIAKTSKYSVALSALISLSFLFSSLKTNTQLSILYFLTNSDRVVFRRKAYKLMLEHYHDDYKNILMQSWQSYQEIECCRLMIEQLDAISLLQFRHDLCNKCNAGWLISKLYIKLGKAHPELLSELRHINSDAYCYCLWILNLKLPSVSAGEPGELIDKSHEQSFLIWCLGRLAEWDLIMDVFNLSNLAPQDISSPT

Foldseek 3Di:
DDDLLVVLVVLVVDPVDDPVRCVVVNLVSLLPDDLVSLLVNLLVCLPPPPVSNVSSLVSQLVCVVVVNLASCLVSLVVLLVQLVPDDPSSNVSSLVSNLSSQLSYDPVSNQVQLLVQLPDPDPVSNLSSLVSCQVRPDPVCVVSLVVSCVVPVDLSSLQSCLVPPALVSCVVCVVVSCVSNVDLVSNLSNCLRNCVVPVVCLVVVLQQELLSSLVSCLVNVHADPDAPPVCLCSSVVRHPDVVSSLVSCVSNVVVVSSCVSVVVVPVDPPPPPPDD

=== Feature glossary ===
Annotated list of the representations used here:

Nearest PDB structures. The Foldseek neighbor list gives the closest experimentally determined structures in the PDB, ranked by structural alignment. TM-score near 1 means near-identical fold; near 0.3 means only rough topology match. This is how one finds what a novel AlphaFold prediction most resembles in the solved-structure universe.

Foldseek 3Di. Foldseek's 3Di representation compresses backbone geometry into a per-residue letter drawn from a learned twenty-state alphabet. It captures the tertiary interaction pattern around each residue — which residues are packed against it in space, regardless of where they are in sequence.

Radius of gyration, Cα contacts, bounding box. Radius of gyration (Rg) is the root-mean-square distance of Cα atoms from their centroid — a single number for overall size and compactness. A globular domain of N residues has Rg ≈ 2.2·N^0.38 Å; an extended or disordered chain has a much larger Rg. The Cα contact count is the number of residue pairs whose Cα atoms are within 8 Å and are more than four positions apart in sequence — a standard proxy for tertiary packing density. The bounding box is the smallest axis-aligned box enclosing all Cα atoms.

InterPro / GO / CATH / organism. The annotation block draws on four external resources. InterPro: which protein families and domains the sequence belongs to. GO: standardized terms for what the protein does, what process it participates in, and where in the cell it acts. CATH: which structural fold it has in the CATH hierarchy. Organism: the species of origin.

mmCIF coordinates. The mmCIF block holds the 3D Cartesian coordinates of each backbone atom (N, Cα, C, O) in ångströms. mmCIF is the PDB's canonical archive format — a tagged-loop text representation of the atomic model.

pLDDT. pLDDT is the predicted lDDT-Cα score: AlphaFold's confidence that the local environment of each residue (all inter-atomic distances within 15 Å) is correctly placed. It is a per-residue number between 0 and 100, with higher meaning more reliable.

Backbone torsions (φ/ψ). φ (phi) and ψ (psi) are the two rotatable backbone dihedrals per residue: φ is the C(i-1)–N–Cα–C torsion, ψ is the N–Cα–C–N(i+1) torsion, both in degrees on (−180°, 180°]. α-helical residues cluster near (−60°, −45°); β-strand residues near (−120°, +130°). A Ramachandran plot is simply a scatter of (φ, ψ) for every residue.

B-factor. For experimental (PDB) structures, the B-factor (temperature factor) quantifies the positional spread of each atom in the crystal — a combination of thermal vibration and static disorder — in units of Å². High B-factors mark flexible loops or poorly resolved regions; low B-factors mark the rigid, well-ordered core.

Secondary structure (3-state, P-SEA). SS3 is a coarse helix/strand/coil call (letters a/b/c) made by the P-SEA algorithm from inter-Cα distances and dihedrals. It is less detailed than DSSP but needs only Cα positions.

Predicted aligned error. Predicted aligned error is AlphaFold's pairwise confidence. Unlike pLDDT (per-residue), PAE is per-residue-pair and captures whether two parts of the structure are correctly placed relative to each other. Units are ångströms of expected positional error.

Solvent-accessible surface area. Solvent-accessible surface area (SASA) is the area in Å² traced out by the centre of a 1.4 Å probe sphere (a water molecule) rolled over the protein's van der Waals surface (Shrake–Rupley / Lee–Richards construction). Buried residues have near-zero SASA; fully exposed residues can exceed 200 Å². The total SASA scales roughly with the number of surface residues.

Secondary structure (8-state, DSSP). The SS8 string is DSSP's per-residue secondary-structure call. α-helix (H) means an i→i+4 H-bond ladder; β-strand (E) means the residue participates in a β-sheet; 3₁₀ (G) and π (I) are tighter and wider helices; T/S are turns/bends; '-' is loop.

Rendered structure images. Structure images are PyMOL renders from six orthogonal camera directions. Cartoon representation draws helices as coils and strands as arrows; sticks shows the backbone as bonds; surface shows the solvent-excluded envelope. Rainbow coloring maps sequence position to hue (blue→red, N→C); chain coloring assigns a distinct color per polypeptide.

Sequence. The amino-acid sequence is the protein's primary structure: the linear order of residues from the N-terminus to the C-terminus, written in one-letter code. Everything else here — the 3D coordinates, the secondary structure, the domain annotations — is ultimately a consequence of this string.

Contact-map, Ramachandran, and PAE plots. Three diagnostic plots accompany the record. The Cα contact map visualizes the tertiary structure as a 2D adjacency matrix (8 Å cutoff, sequence-local contacts suppressed). The Ramachandran plot shows the distribution of backbone (φ, ψ) torsions, with points in the α and β basins reflecting secondary structure content. The PAE plot shows AlphaFold's inter-residue confidence as a color matrix.